Protein AF-A0A2T2TAB3-F1 (afdb_monomer)

pLDDT: mean 90.55, std 8.8, range [42.69, 97.69]

Structure (mmCIF, N/CA/C/O backbone):
data_AF-A0A2T2TAB3-F1
#
_entry.id   AF-A0A2T2TAB3-F1
#
loop_
_atom_site.group_PDB
_atom_site.id
_atom_site.type_symbol
_atom_site.label_atom_id
_atom_site.label_alt_id
_atom_site.label_comp_id
_atom_site.label_asym_id
_atom_site.label_entity_id
_atom_site.label_seq_id
_atom_site.pdbx_PDB_ins_code
_atom_site.Cartn_x
_atom_site.Cartn_y
_atom_site.Cartn_z
_atom_site.occupancy
_atom_site.B_iso_or_equiv
_atom_site.auth_seq_id
_atom_site.auth_comp_id
_atom_site.auth_asym_id
_atom_site.auth_atom_id
_atom_site.pdbx_PDB_model_num
ATOM 1 N N . MET A 1 1 ? 3.247 22.188 -17.440 1.00 42.69 1 MET A N 1
ATOM 2 C CA . MET A 1 1 ? 2.778 21.605 -18.716 1.00 42.69 1 MET A CA 1
ATOM 3 C C . MET A 1 1 ? 3.627 20.372 -18.949 1.00 42.69 1 MET A C 1
ATOM 5 O O . MET A 1 1 ? 4.820 20.479 -18.715 1.00 42.69 1 MET A O 1
ATOM 9 N N . ALA A 1 2 ? 3.037 19.221 -19.275 1.00 53.34 2 ALA A N 1
ATOM 10 C CA . ALA A 1 2 ? 3.813 18.019 -19.585 1.00 53.34 2 ALA A CA 1
ATOM 11 C C . ALA A 1 2 ? 4.458 18.166 -20.973 1.00 53.34 2 ALA A C 1
ATOM 13 O O . ALA A 1 2 ? 3.809 18.690 -21.883 1.00 53.34 2 ALA A O 1
ATOM 14 N N . ASP A 1 3 ? 5.709 17.732 -21.117 1.00 61.25 3 ASP A N 1
ATOM 15 C CA . ASP A 1 3 ? 6.429 17.779 -22.390 1.00 61.25 3 ASP A CA 1
ATOM 16 C C . ASP A 1 3 ? 5.758 16.859 -23.427 1.00 61.25 3 ASP A C 1
ATOM 18 O O . ASP A 1 3 ? 5.274 15.775 -23.082 1.00 61.25 3 ASP A O 1
ATOM 22 N N . PRO A 1 4 ? 5.714 17.249 -24.713 1.00 68.81 4 PRO A N 1
ATOM 23 C CA . PRO A 1 4 ? 5.125 16.412 -25.747 1.00 68.81 4 PRO A CA 1
ATOM 24 C C . PRO A 1 4 ? 5.958 15.129 -25.972 1.00 68.81 4 PRO A C 1
ATOM 26 O O . PRO A 1 4 ? 7.187 15.156 -25.880 1.00 68.81 4 PRO A O 1
ATOM 29 N N . PRO A 1 5 ? 5.334 13.998 -26.355 1.00 68.44 5 PRO A N 1
ATOM 30 C CA . PRO A 1 5 ? 5.995 12.684 -26.447 1.00 68.44 5 PRO A CA 1
ATOM 31 C C . PRO A 1 5 ? 7.182 12.630 -27.425 1.00 68.44 5 PRO A C 1
ATOM 33 O O . PRO A 1 5 ? 8.123 11.851 -27.239 1.00 68.44 5 PRO A O 1
ATOM 36 N N . THR A 1 6 ? 7.177 13.478 -28.456 1.00 74.31 6 THR A N 1
ATOM 37 C CA . THR A 1 6 ? 8.298 13.625 -29.396 1.00 74.31 6 THR A CA 1
ATOM 38 C C . THR A 1 6 ? 9.545 14.194 -28.717 1.00 74.31 6 THR A C 1
ATOM 40 O O . THR A 1 6 ? 10.660 13.854 -29.110 1.00 74.31 6 THR A O 1
ATOM 43 N N . ASP A 1 7 ? 9.371 15.038 -27.701 1.00 83.94 7 ASP A N 1
ATOM 44 C CA . ASP A 1 7 ? 10.469 15.667 -26.968 1.00 83.94 7 ASP A CA 1
ATOM 45 C C . ASP A 1 7 ? 11.059 14.709 -25.930 1.00 83.94 7 ASP A C 1
ATOM 47 O O . ASP A 1 7 ? 12.273 14.507 -25.892 1.00 83.94 7 ASP A O 1
ATOM 51 N N . LEU A 1 8 ? 10.201 13.975 -25.211 1.00 85.06 8 LEU A N 1
ATOM 52 C CA . LEU A 1 8 ? 10.628 12.891 -24.315 1.00 85.06 8 LEU A CA 1
ATOM 53 C C . LEU A 1 8 ? 11.426 11.810 -25.059 1.00 85.06 8 LEU A C 1
ATOM 55 O O . LEU A 1 8 ? 12.466 11.355 -24.588 1.00 85.06 8 LEU A O 1
ATOM 59 N N . SER A 1 9 ? 10.996 11.446 -26.271 1.00 87.81 9 SER A N 1
ATOM 60 C CA . SER A 1 9 ? 11.714 10.469 -27.101 1.00 87.81 9 SER A CA 1
ATOM 61 C C . SER A 1 9 ? 13.105 10.958 -27.524 1.00 87.81 9 SER A C 1
ATOM 63 O O . SER A 1 9 ? 14.032 10.155 -27.637 1.00 87.81 9 SER A O 1
ATOM 65 N N . LYS A 1 10 ? 13.274 12.265 -27.773 1.00 90.62 10 LYS A N 1
ATOM 66 C CA . LYS A 1 10 ? 14.585 12.863 -28.076 1.00 90.62 10 LYS A CA 1
ATOM 67 C C . LYS A 1 10 ? 15.473 12.900 -26.834 1.00 90.62 10 LYS A C 1
ATOM 69 O O . LYS A 1 10 ? 16.624 12.480 -26.925 1.00 90.62 10 LYS A O 1
ATOM 74 N N . ARG A 1 11 ? 14.926 13.326 -25.690 1.00 91.31 11 ARG A N 1
ATOM 75 C CA . ARG A 1 11 ? 15.621 13.347 -24.392 1.00 91.31 11 ARG A CA 1
ATOM 76 C C . ARG A 1 11 ? 16.127 11.958 -24.008 1.00 91.31 11 ARG A C 1
ATOM 78 O O . ARG A 1 11 ? 17.310 11.801 -23.737 1.00 91.31 11 ARG A O 1
ATOM 85 N N . ALA A 1 12 ? 15.283 10.930 -24.112 1.00 91.25 12 ALA A N 1
ATOM 86 C CA . ALA A 1 12 ? 15.685 9.550 -23.840 1.00 91.25 12 ALA A CA 1
ATOM 87 C C . ALA A 1 12 ? 16.860 9.104 -24.731 1.00 91.25 12 ALA A C 1
ATOM 89 O O . ALA A 1 12 ? 17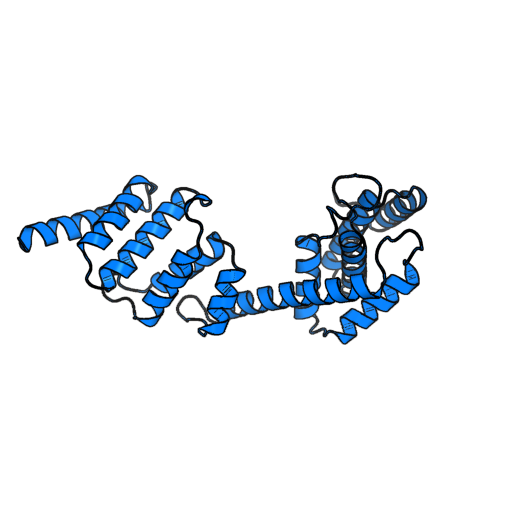.833 8.546 -24.236 1.00 91.25 12 ALA A O 1
ATOM 90 N N . LYS A 1 13 ? 16.829 9.401 -26.039 1.00 91.25 13 LYS A N 1
ATOM 91 C CA . LYS A 1 13 ? 17.957 9.088 -26.939 1.00 91.25 13 LYS A CA 1
ATOM 92 C C . LYS A 1 13 ? 19.242 9.815 -26.546 1.00 91.25 13 LYS A C 1
ATOM 94 O O . LYS A 1 13 ? 20.316 9.234 -26.654 1.00 91.25 13 LYS A O 1
ATOM 99 N N . GLN A 1 14 ? 19.136 11.066 -26.106 1.00 92.69 14 GLN A N 1
ATOM 100 C CA . GLN A 1 14 ? 20.283 11.850 -25.658 1.00 92.69 14 GLN A CA 1
ATOM 101 C C . GLN A 1 14 ? 20.883 11.285 -24.365 1.00 92.69 14 GLN A C 1
ATOM 103 O O . GLN A 1 14 ? 22.089 11.063 -24.316 1.00 92.69 14 GLN A O 1
ATOM 108 N N . HIS A 1 15 ? 20.057 10.999 -23.354 1.00 91.69 15 HIS A N 1
ATOM 109 C CA . HIS A 1 15 ? 20.518 10.392 -22.103 1.00 91.69 15 HIS A CA 1
ATOM 110 C C . HIS A 1 15 ? 21.161 9.026 -22.341 1.00 91.69 15 HIS A C 1
ATOM 112 O O . HIS A 1 15 ? 22.221 8.750 -21.792 1.00 91.69 15 HIS A O 1
ATOM 118 N N . TRP A 1 16 ? 20.578 8.215 -23.230 1.00 89.94 16 TRP A N 1
ATOM 119 C CA . TRP A 1 16 ? 21.165 6.946 -23.651 1.00 89.94 16 TRP A CA 1
ATOM 120 C C . TRP A 1 16 ? 22.551 7.125 -24.281 1.00 89.94 16 TRP A C 1
ATOM 122 O O . TRP A 1 16 ? 23.492 6.439 -23.899 1.00 89.94 16 TRP A O 1
ATOM 132 N N . ALA A 1 17 ? 22.695 8.050 -25.238 1.00 90.25 17 ALA A N 1
ATOM 133 C CA . ALA A 1 17 ? 23.969 8.262 -25.931 1.00 90.25 17 ALA A CA 1
ATOM 134 C C . ALA A 1 17 ? 25.079 8.768 -24.995 1.00 90.25 17 ALA A C 1
ATOM 136 O O . ALA A 1 17 ? 26.255 8.543 -25.264 1.00 90.25 17 ALA A O 1
ATOM 137 N N . ASN A 1 18 ? 24.688 9.442 -23.912 1.00 89.81 18 ASN A N 1
ATOM 138 C CA . ASN A 1 18 ? 25.581 9.972 -22.890 1.00 89.81 18 ASN A CA 1
ATOM 139 C C . ASN A 1 18 ? 25.760 9.023 -21.691 1.00 89.81 18 ASN A C 1
ATOM 141 O O . ASN A 1 18 ? 26.367 9.432 -20.708 1.00 89.81 18 ASN A O 1
ATOM 145 N N . GLU A 1 19 ? 25.197 7.808 -21.738 1.00 88.31 19 GLU A N 1
ATOM 146 C CA . GLU A 1 19 ? 25.231 6.819 -20.644 1.00 88.31 19 GLU A CA 1
ATOM 147 C C . GLU A 1 19 ? 24.658 7.337 -19.306 1.00 88.31 19 GLU A C 1
ATOM 149 O O . GLU A 1 19 ? 24.986 6.851 -18.225 1.00 88.31 19 GLU A O 1
ATOM 154 N N . GLN A 1 20 ? 23.742 8.307 -19.372 1.00 90.12 20 GLN A N 1
ATOM 155 C CA . GLN A 1 20 ? 23.056 8.890 -18.217 1.00 90.12 20 GLN A CA 1
ATOM 156 C C . GLN A 1 20 ? 21.872 8.005 -17.816 1.00 90.12 20 GLN A C 1
ATOM 158 O O . GLN A 1 20 ? 20.708 8.345 -18.047 1.00 90.12 20 GLN A O 1
ATOM 163 N N . TRP A 1 21 ? 22.163 6.825 -17.269 1.00 90.06 21 TRP A N 1
ATOM 164 C CA . TRP A 1 21 ? 21.158 5.777 -17.061 1.00 90.06 21 TRP A CA 1
ATOM 165 C C . TRP A 1 21 ? 20.016 6.192 -16.127 1.00 90.06 21 TRP A C 1
ATOM 167 O O . TRP A 1 21 ? 18.865 5.857 -16.408 1.00 90.06 21 TRP A O 1
ATOM 177 N N . GLY A 1 22 ? 20.299 6.959 -15.068 1.00 90.19 22 GLY A N 1
ATOM 178 C CA . GLY A 1 22 ? 19.271 7.474 -14.155 1.00 90.19 22 GLY A CA 1
ATOM 179 C C . GLY A 1 22 ? 18.287 8.419 -14.851 1.00 90.19 22 GLY A C 1
ATOM 180 O O . GLY A 1 22 ? 17.071 8.234 -14.774 1.00 90.19 22 GLY A O 1
ATOM 181 N N . GLU A 1 23 ? 18.806 9.380 -15.618 1.00 92.00 23 GLU A N 1
ATOM 182 C CA . GLU A 1 23 ? 17.992 10.332 -16.388 1.00 92.00 23 GLU A CA 1
ATOM 183 C C . GLU A 1 23 ? 17.224 9.655 -17.526 1.00 92.00 23 GLU A C 1
ATOM 185 O O . GLU A 1 23 ? 16.055 9.968 -17.784 1.00 92.00 23 GLU A O 1
ATOM 190 N N . TYR A 1 24 ? 17.854 8.676 -18.184 1.00 92.56 24 TYR A N 1
ATOM 191 C CA . TYR A 1 24 ? 17.191 7.823 -19.161 1.00 92.56 24 TYR A CA 1
ATOM 192 C C . TYR A 1 24 ? 15.985 7.138 -18.525 1.00 92.56 24 TYR A C 1
ATOM 194 O O . TYR A 1 24 ? 14.855 7.341 -18.968 1.00 92.56 24 TYR A O 1
ATOM 202 N N . ARG A 1 25 ? 16.212 6.395 -17.439 1.00 92.56 25 ARG A N 1
ATOM 203 C CA . ARG A 1 25 ? 15.187 5.666 -16.695 1.00 92.56 25 ARG A CA 1
ATOM 204 C C . ARG A 1 25 ? 14.040 6.583 -16.259 1.00 92.56 25 ARG A C 1
ATOM 206 O O . ARG A 1 25 ? 12.876 6.230 -16.450 1.00 92.56 25 ARG A O 1
ATOM 213 N N . ASN A 1 26 ? 14.339 7.773 -15.735 1.00 92.75 26 ASN A N 1
ATOM 214 C CA . ASN A 1 26 ? 13.321 8.748 -15.330 1.00 92.75 26 ASN A CA 1
ATOM 215 C C . ASN A 1 26 ? 12.491 9.240 -16.523 1.00 92.75 26 ASN A C 1
ATOM 217 O O . ASN A 1 26 ? 11.261 9.238 -16.466 1.00 92.75 26 ASN A O 1
ATOM 221 N N . THR A 1 27 ? 13.143 9.550 -17.646 1.00 94.56 27 THR A N 1
ATOM 222 C CA . THR A 1 27 ? 12.452 9.937 -18.885 1.00 94.56 27 THR A CA 1
ATOM 223 C C . THR A 1 27 ? 11.557 8.804 -19.403 1.00 94.56 27 THR A C 1
ATOM 225 O O . THR A 1 27 ? 10.435 9.051 -19.845 1.00 94.56 27 THR A O 1
ATOM 228 N N . ARG A 1 28 ? 11.999 7.540 -19.326 1.00 94.88 28 ARG A N 1
ATOM 229 C CA . ARG A 1 28 ? 11.179 6.378 -19.720 1.00 94.88 28 ARG A CA 1
ATOM 230 C C . ARG A 1 28 ? 9.962 6.196 -18.820 1.00 94.88 28 ARG A C 1
ATOM 232 O O . ARG A 1 28 ? 8.889 5.874 -19.328 1.00 94.88 28 ARG A O 1
ATOM 239 N N . TYR A 1 29 ? 10.091 6.473 -17.525 1.00 95.38 29 TYR A N 1
ATOM 240 C CA . TYR A 1 29 ? 8.955 6.485 -16.607 1.00 95.38 29 TYR A CA 1
ATOM 241 C C . TYR A 1 29 ? 7.941 7.586 -16.957 1.00 95.38 29 TYR A C 1
ATOM 243 O O . TYR A 1 29 ? 6.744 7.311 -17.032 1.00 95.38 29 TYR A O 1
ATOM 251 N N . GLU A 1 30 ? 8.393 8.804 -17.273 1.00 95.25 30 GLU A N 1
ATOM 252 C CA . GLU A 1 30 ? 7.508 9.883 -17.749 1.00 95.25 30 GLU A CA 1
ATOM 253 C C . GLU A 1 30 ? 6.776 9.501 -19.044 1.00 95.25 30 GLU A C 1
ATOM 255 O O . GLU A 1 30 ? 5.570 9.725 -19.184 1.00 95.25 30 GLU A O 1
ATOM 260 N N . MET A 1 31 ? 7.481 8.860 -19.981 1.00 96.19 31 MET A N 1
ATOM 261 C CA . MET A 1 31 ? 6.868 8.322 -21.196 1.00 96.19 31 MET A CA 1
ATOM 262 C C . MET A 1 31 ? 5.818 7.249 -20.876 1.00 96.19 31 MET A C 1
ATOM 264 O O . MET A 1 31 ? 4.777 7.214 -21.537 1.00 96.19 31 MET A O 1
ATOM 268 N N . ALA A 1 32 ? 6.068 6.387 -19.881 1.00 96.50 32 ALA A N 1
ATOM 269 C CA . ALA A 1 32 ? 5.130 5.347 -19.456 1.00 96.50 32 ALA A CA 1
ATOM 270 C C . ALA A 1 32 ? 3.831 5.969 -18.929 1.00 96.50 32 ALA A C 1
ATOM 272 O O . ALA A 1 32 ? 2.742 5.586 -19.359 1.00 96.50 32 ALA A O 1
ATOM 273 N N . GLU A 1 33 ? 3.947 6.988 -18.072 1.00 95.81 33 GLU A N 1
ATOM 274 C CA . GLU A 1 33 ? 2.804 7.741 -17.555 1.00 95.81 33 GLU A CA 1
ATOM 275 C C . GLU A 1 33 ? 2.022 8.435 -18.673 1.00 95.81 33 GLU A C 1
ATOM 277 O O . GLU A 1 33 ? 0.792 8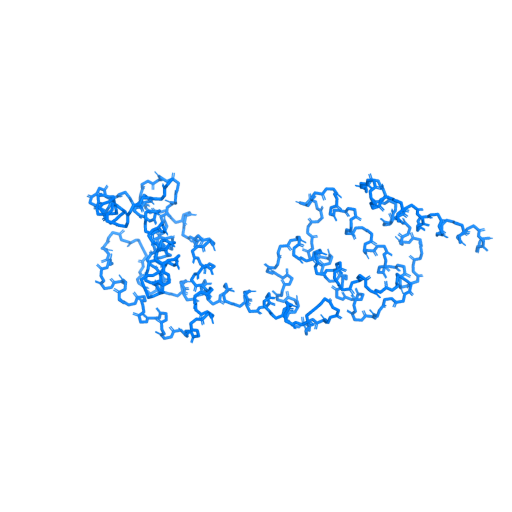.363 -18.698 1.00 95.81 33 GLU A O 1
ATOM 282 N N . HIS A 1 34 ? 2.708 9.057 -19.635 1.00 94.75 34 HIS A N 1
ATOM 283 C CA . HIS A 1 34 ? 2.053 9.691 -20.778 1.00 94.75 34 HIS A CA 1
ATOM 284 C C . HIS A 1 34 ? 1.300 8.667 -21.649 1.00 94.75 34 HIS A C 1
ATOM 286 O O . HIS A 1 34 ? 0.152 8.903 -22.035 1.00 94.75 34 HIS A O 1
ATOM 292 N N . ALA A 1 35 ? 1.900 7.509 -21.943 1.00 94.88 35 ALA A N 1
ATOM 293 C CA . ALA A 1 35 ? 1.233 6.430 -22.676 1.00 94.88 35 ALA A CA 1
ATOM 294 C C . ALA A 1 35 ? 0.000 5.909 -21.915 1.00 94.88 35 ALA A C 1
ATOM 296 O O . ALA A 1 35 ? -1.087 5.796 -22.486 1.00 94.88 35 ALA A O 1
ATOM 297 N N . ARG A 1 36 ? 0.136 5.694 -20.599 1.00 94.50 36 ARG A N 1
ATOM 298 C CA . ARG A 1 36 ? -0.950 5.256 -19.711 1.00 94.50 36 ARG A CA 1
ATOM 299 C C . ARG A 1 36 ? -2.115 6.249 -19.704 1.00 94.50 36 ARG A C 1
ATOM 301 O O . ARG A 1 36 ? -3.268 5.842 -19.840 1.00 94.50 36 ARG A O 1
ATOM 308 N N . GLN A 1 37 ? -1.834 7.547 -19.586 1.00 93.81 37 GLN A N 1
ATOM 309 C CA . GLN A 1 37 ? -2.849 8.610 -19.608 1.00 93.81 37 GLN A CA 1
ATOM 310 C C . GLN A 1 37 ? -3.607 8.666 -20.941 1.00 93.81 37 GLN A C 1
ATOM 312 O O . GLN A 1 37 ? -4.819 8.885 -20.951 1.00 93.81 37 GLN A O 1
ATOM 317 N N . ASN A 1 38 ? -2.923 8.382 -22.050 1.00 94.25 38 ASN A N 1
ATOM 318 C CA . ASN A 1 38 ? -3.525 8.295 -23.382 1.00 94.25 38 ASN A CA 1
ATOM 319 C C . ASN A 1 38 ? -4.169 6.933 -23.689 1.00 94.25 38 ASN A C 1
ATOM 321 O O . ASN A 1 38 ? -4.653 6.727 -24.800 1.00 94.25 38 ASN A O 1
ATOM 325 N N . ARG A 1 39 ? -4.224 6.020 -22.707 1.00 94.00 39 ARG A N 1
ATOM 326 C CA . ARG A 1 39 ? -4.764 4.654 -22.834 1.00 94.00 39 ARG A CA 1
ATOM 327 C C . ARG A 1 39 ? -4.030 3.783 -23.858 1.00 94.00 39 ARG A C 1
ATOM 329 O O . ARG A 1 39 ? -4.582 2.786 -24.320 1.00 94.00 39 ARG A O 1
ATOM 336 N N . ASP A 1 40 ? -2.787 4.125 -24.181 1.00 95.00 40 ASP A N 1
ATOM 337 C CA . ASP A 1 40 ? -1.894 3.257 -24.942 1.00 95.00 40 ASP A CA 1
ATOM 338 C C . ASP A 1 40 ? -1.256 2.240 -23.987 1.00 95.00 40 ASP A C 1
ATOM 340 O O . ASP A 1 40 ? -0.135 2.393 -23.493 1.00 95.00 40 ASP A O 1
ATOM 344 N N . TRP A 1 41 ? -2.047 1.223 -23.643 1.00 93.50 41 TRP A N 1
ATOM 345 C CA . TRP A 1 41 ? -1.689 0.245 -22.620 1.00 93.50 41 TRP A CA 1
ATOM 346 C C . TRP A 1 41 ? -0.516 -0.640 -23.028 1.00 93.50 41 TRP A C 1
ATOM 348 O O . TRP A 1 41 ? 0.259 -1.034 -22.161 1.00 93.50 41 TRP A O 1
ATOM 358 N N . GLU A 1 42 ? -0.373 -0.949 -24.321 1.00 93.12 42 GLU A N 1
ATOM 359 C CA . GLU A 1 42 ? 0.749 -1.755 -24.805 1.00 93.12 42 GLU A CA 1
ATOM 360 C C . GLU A 1 42 ? 2.060 -0.985 -24.648 1.00 93.12 42 GLU A C 1
ATOM 362 O O . GLU A 1 42 ? 3.026 -1.518 -24.092 1.00 93.12 42 GLU A O 1
ATOM 367 N N . GLN A 1 43 ? 2.087 0.279 -25.078 1.00 94.56 43 GLN A N 1
ATOM 368 C CA . GLN A 1 43 ? 3.277 1.110 -24.956 1.00 94.56 43 GLN A CA 1
ATOM 369 C C . GLN A 1 43 ? 3.619 1.391 -23.490 1.00 94.56 43 GLN A C 1
ATOM 371 O O . GLN A 1 43 ? 4.784 1.280 -23.108 1.00 94.56 43 GLN A O 1
ATOM 376 N N . ALA A 1 44 ? 2.620 1.702 -22.658 1.00 95.88 44 ALA A N 1
ATOM 377 C CA . ALA A 1 44 ? 2.821 1.905 -21.225 1.00 95.88 44 ALA A CA 1
ATOM 378 C C . ALA A 1 44 ? 3.430 0.661 -20.565 1.00 95.88 44 ALA A C 1
ATOM 380 O O . ALA A 1 44 ? 4.409 0.760 -19.830 1.00 95.88 44 ALA A O 1
ATOM 381 N N . LEU A 1 45 ? 2.895 -0.522 -20.874 1.00 95.56 45 LEU A N 1
ATOM 382 C CA . LEU A 1 45 ? 3.361 -1.781 -20.310 1.00 95.56 45 LEU A CA 1
ATOM 383 C C . LEU A 1 45 ? 4.814 -2.089 -20.701 1.00 95.56 45 LEU A C 1
ATOM 385 O O . LEU A 1 45 ? 5.604 -2.463 -19.836 1.00 95.56 45 LEU A O 1
ATOM 389 N N . ARG A 1 46 ? 5.191 -1.875 -21.969 1.00 95.81 46 ARG A N 1
ATOM 390 C CA . ARG A 1 46 ? 6.592 -2.008 -22.410 1.00 95.81 46 ARG A CA 1
ATOM 391 C C . ARG A 1 46 ? 7.513 -1.048 -21.654 1.00 95.81 46 ARG A C 1
ATOM 393 O O . ARG A 1 46 ? 8.561 -1.469 -21.178 1.00 95.81 46 ARG A O 1
ATOM 400 N N . LEU A 1 47 ? 7.100 0.212 -21.504 1.00 96.75 47 LEU A N 1
ATOM 401 C CA . LEU A 1 47 ? 7.892 1.242 -20.827 1.00 96.75 47 LEU A CA 1
ATOM 402 C C . LEU A 1 47 ? 8.069 0.961 -19.332 1.00 96.75 47 LEU A C 1
ATOM 404 O O . LEU A 1 47 ? 9.170 1.126 -18.822 1.00 96.75 47 LEU A O 1
ATOM 408 N N . TYR A 1 48 ? 7.035 0.494 -18.627 1.00 97.69 48 TYR A N 1
ATOM 409 C CA . TYR A 1 48 ? 7.183 0.117 -17.218 1.00 97.69 48 TYR A CA 1
ATOM 410 C C . TYR A 1 48 ? 8.107 -1.088 -17.029 1.00 97.69 48 TYR A C 1
ATOM 412 O O . TYR A 1 48 ? 8.901 -1.087 -16.093 1.00 97.69 48 TYR A O 1
ATOM 420 N N . VAL A 1 49 ? 8.039 -2.098 -17.908 1.00 96.88 49 VAL A N 1
ATOM 421 C CA . VAL A 1 49 ? 8.981 -3.233 -17.867 1.00 96.88 49 VAL A CA 1
ATOM 422 C C . VAL A 1 49 ? 10.413 -2.755 -18.092 1.00 96.88 49 VAL A C 1
ATOM 424 O O . VAL A 1 49 ? 11.317 -3.194 -17.391 1.00 96.88 49 VAL A O 1
ATOM 427 N N . GLU A 1 50 ? 10.619 -1.830 -19.025 1.00 95.81 50 GLU A N 1
ATOM 428 C CA . GLU A 1 50 ? 11.931 -1.238 -19.276 1.00 95.81 50 GLU A CA 1
ATOM 429 C C . GLU A 1 50 ? 12.448 -0.441 -18.071 1.00 95.81 50 GLU A C 1
ATOM 431 O O . GLU A 1 50 ? 13.580 -0.645 -17.649 1.00 95.81 50 GLU A O 1
ATOM 436 N N . VAL A 1 51 ? 11.613 0.398 -17.451 1.00 95.62 51 VAL A N 1
ATOM 437 C CA . VAL A 1 51 ? 11.973 1.124 -16.220 1.00 95.62 51 VAL A CA 1
ATOM 438 C C . VAL A 1 51 ? 12.386 0.157 -15.111 1.00 95.62 51 VAL A C 1
ATOM 440 O O . VAL A 1 51 ? 13.439 0.339 -14.505 1.00 95.62 51 VAL A O 1
ATOM 443 N N . LEU A 1 52 ? 11.597 -0.895 -14.877 1.00 95.75 52 LEU A N 1
ATOM 444 C CA . LEU A 1 52 ? 11.905 -1.891 -13.852 1.00 95.75 52 LEU A CA 1
ATOM 445 C C . LEU A 1 52 ? 13.167 -2.691 -14.166 1.00 95.75 52 LEU A C 1
ATOM 447 O O . LEU A 1 52 ? 13.880 -3.077 -13.249 1.00 95.75 52 LEU A O 1
ATOM 451 N N . LEU A 1 53 ? 13.475 -2.924 -15.442 1.00 95.12 53 LEU A N 1
ATOM 452 C CA . LEU A 1 53 ? 14.737 -3.541 -15.833 1.00 95.12 53 LEU A CA 1
ATOM 453 C C . LEU A 1 53 ? 15.914 -2.684 -15.356 1.00 95.12 53 LEU A C 1
ATOM 455 O O . LEU A 1 53 ? 16.830 -3.215 -14.735 1.00 95.12 53 LEU A O 1
ATOM 459 N N . PHE A 1 54 ? 15.878 -1.371 -15.594 1.00 93.56 54 PHE A N 1
ATOM 460 C CA . PHE A 1 54 ? 16.920 -0.452 -15.128 1.00 93.56 54 PHE A CA 1
ATOM 461 C C . PHE A 1 54 ? 17.013 -0.399 -13.596 1.00 93.56 54 PHE A C 1
ATOM 463 O O . PHE A 1 54 ? 18.117 -0.478 -13.052 1.00 93.56 54 PHE A O 1
ATOM 470 N N . ASP A 1 55 ? 15.872 -0.347 -12.909 1.00 93.81 55 ASP A N 1
ATOM 471 C CA . ASP A 1 55 ? 15.802 -0.391 -11.443 1.00 93.81 55 ASP A CA 1
ATOM 472 C C . ASP A 1 55 ? 16.480 -1.663 -10.895 1.00 93.81 55 ASP A C 1
ATOM 474 O O . ASP A 1 55 ? 17.386 -1.608 -10.066 1.00 93.81 55 ASP A O 1
ATOM 478 N N . LEU A 1 56 ? 16.123 -2.829 -11.439 1.00 94.62 56 LEU A N 1
ATOM 479 C CA . LEU A 1 56 ? 16.662 -4.123 -11.011 1.00 94.62 56 LEU A CA 1
ATOM 480 C C . LEU A 1 56 ? 18.135 -4.326 -11.383 1.00 94.62 56 LEU A C 1
ATOM 482 O O . LEU A 1 56 ? 18.823 -5.107 -10.723 1.00 94.62 56 LEU A O 1
ATOM 486 N N . GLN A 1 57 ? 18.638 -3.623 -12.399 1.00 93.44 57 GLN A N 1
ATOM 487 C CA . GLN A 1 57 ? 20.069 -3.571 -12.714 1.00 93.44 57 GLN A CA 1
ATOM 488 C C . GLN A 1 57 ? 20.859 -2.687 -11.734 1.00 93.44 57 GLN A C 1
ATOM 490 O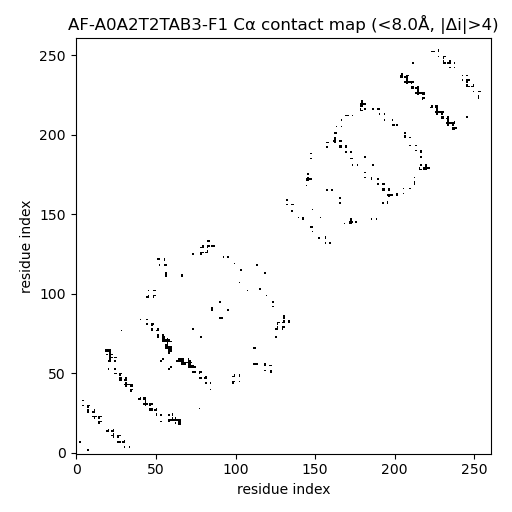 O . GLN A 1 57 ? 22.083 -2.801 -11.664 1.00 93.44 57 GLN A O 1
ATOM 495 N N . GLY A 1 58 ? 20.182 -1.857 -10.937 1.00 90.75 58 GLY A N 1
ATOM 496 C CA . GLY A 1 58 ? 20.801 -1.013 -9.919 1.00 90.75 58 GLY A CA 1
ATOM 497 C C . GLY A 1 58 ? 20.986 0.440 -10.336 1.00 90.75 58 GLY A C 1
ATOM 498 O O . GLY A 1 58 ? 21.920 1.089 -9.866 1.00 90.75 58 GLY A O 1
ATOM 499 N N . VAL A 1 59 ? 20.151 0.948 -11.240 1.00 88.81 59 VAL A N 1
ATOM 500 C CA . VAL A 1 59 ? 20.172 2.365 -11.616 1.00 88.81 59 VAL A CA 1
ATOM 501 C C . VAL A 1 59 ? 19.382 3.192 -10.612 1.00 88.81 59 VAL A C 1
ATOM 503 O O . VAL A 1 59 ? 18.229 2.898 -10.312 1.00 88.81 59 VAL A O 1
ATOM 506 N N . SER A 1 60 ? 20.001 4.260 -10.112 1.00 76.94 60 SER A N 1
ATOM 507 C CA . SER A 1 60 ? 19.347 5.201 -9.205 1.00 76.94 60 SER A CA 1
ATOM 508 C C . SER A 1 60 ? 18.530 6.238 -9.972 1.00 76.94 60 SER A C 1
ATOM 510 O O . SER A 1 60 ? 18.995 6.826 -10.948 1.00 76.94 60 SER A O 1
ATOM 512 N N . GLY A 1 61 ? 17.327 6.537 -9.479 1.00 63.78 61 GLY A N 1
ATOM 513 C CA . GLY A 1 61 ? 16.520 7.658 -9.969 1.00 63.78 61 GLY A CA 1
ATOM 514 C C . GLY A 1 61 ? 17.029 9.038 -9.530 1.00 63.78 61 GLY A C 1
ATOM 515 O O . GLY A 1 61 ? 16.479 10.041 -9.977 1.00 63.78 61 GLY A O 1
ATOM 516 N N . CYS A 1 62 ? 18.051 9.108 -8.669 1.00 65.88 62 CYS A N 1
ATOM 517 C CA . CYS A 1 62 ? 18.538 10.346 -8.046 1.00 65.88 62 CYS A CA 1
ATOM 518 C C . CYS A 1 62 ? 19.717 11.012 -8.784 1.00 65.88 62 CYS A C 1
ATOM 520 O O . CYS A 1 62 ? 20.414 11.832 -8.190 1.00 65.88 62 CYS A O 1
ATOM 522 N N . GLY A 1 63 ? 19.954 10.666 -10.053 1.00 59.81 63 GLY A N 1
ATOM 523 C CA . GLY A 1 63 ? 21.004 11.289 -10.872 1.00 59.81 63 GLY A CA 1
ATOM 524 C C . GLY A 1 63 ? 22.424 10.788 -10.588 1.00 59.81 63 GLY A C 1
ATOM 525 O O . GLY A 1 63 ? 23.387 11.441 -10.976 1.00 59.81 63 GLY A O 1
ATOM 526 N N . GLU A 1 64 ? 22.574 9.646 -9.909 1.00 65.31 64 GLU A N 1
ATOM 527 C CA . GLU A 1 64 ? 23.862 8.948 -9.864 1.00 65.31 64 GLU A CA 1
ATOM 528 C C . GLU A 1 64 ? 24.100 8.241 -11.203 1.00 65.31 64 GLU A C 1
ATOM 530 O O . GLU A 1 64 ? 23.242 7.498 -11.689 1.00 65.31 64 GLU A O 1
ATOM 535 N N . ASP A 1 65 ? 25.271 8.472 -11.795 1.00 69.56 65 ASP A N 1
ATOM 536 C CA . ASP A 1 65 ? 25.670 7.810 -13.031 1.00 69.56 65 ASP A CA 1
ATOM 537 C C . ASP A 1 65 ? 26.088 6.357 -12.746 1.00 69.56 65 ASP A C 1
ATOM 539 O O . ASP A 1 65 ? 26.911 6.085 -11.868 1.00 69.56 65 ASP A O 1
ATOM 543 N N . GLY A 1 66 ? 25.550 5.411 -13.522 1.00 80.56 66 GLY A N 1
ATOM 544 C CA . GLY A 1 66 ? 25.959 4.003 -13.488 1.00 80.56 66 GLY A CA 1
ATOM 545 C C . GLY A 1 66 ? 25.028 3.057 -12.724 1.00 80.56 66 GLY A C 1
ATOM 546 O O . GLY 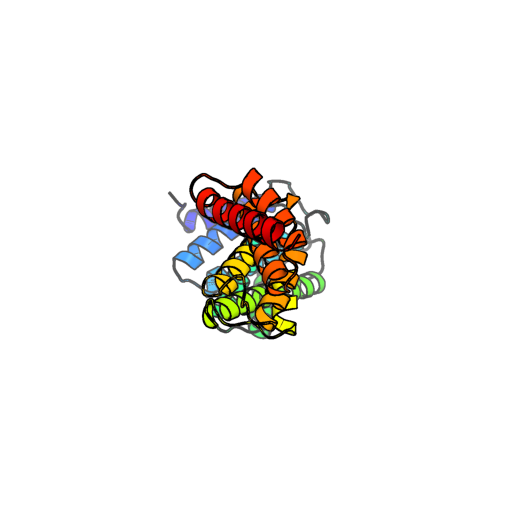A 1 66 ? 23.875 3.368 -12.427 1.00 80.56 66 GLY A O 1
ATOM 547 N N . PHE A 1 67 ? 25.546 1.856 -12.458 1.00 86.94 67 PHE A N 1
ATOM 548 C CA . PHE A 1 67 ? 24.836 0.775 -11.775 1.00 86.94 67 PHE A CA 1
ATOM 549 C C . PHE A 1 67 ? 25.453 0.511 -10.403 1.00 86.94 67 PHE A C 1
ATOM 551 O O . PHE A 1 67 ? 26.673 0.411 -10.270 1.00 86.94 67 PHE A O 1
ATOM 558 N N . SER A 1 68 ? 24.611 0.325 -9.392 1.00 85.88 68 SER A N 1
ATOM 559 C CA . SER A 1 68 ? 25.023 0.015 -8.027 1.00 85.88 68 SER A CA 1
ATOM 560 C C . SER A 1 68 ? 24.165 -1.095 -7.445 1.00 85.88 68 SER A C 1
ATOM 562 O O . SER A 1 68 ? 22.936 -1.042 -7.490 1.00 85.88 68 SER A O 1
ATOM 564 N N . SER A 1 69 ? 24.804 -2.076 -6.806 1.00 84.88 69 SER A N 1
ATOM 565 C CA . SER A 1 69 ? 24.092 -3.127 -6.073 1.00 84.88 69 SER A CA 1
ATOM 566 C C . SER A 1 69 ? 23.239 -2.578 -4.927 1.00 84.88 69 SER A C 1
ATOM 568 O O . SER A 1 69 ? 22.256 -3.205 -4.547 1.00 84.88 69 SER A O 1
ATOM 570 N N . ALA A 1 70 ? 23.578 -1.398 -4.392 1.00 83.56 70 ALA A N 1
ATOM 571 C CA . ALA A 1 70 ? 22.788 -0.738 -3.352 1.00 83.56 70 ALA A CA 1
ATOM 572 C C . ALA A 1 70 ? 21.398 -0.299 -3.846 1.00 83.56 70 ALA A C 1
ATOM 574 O O . ALA A 1 70 ? 20.474 -0.186 -3.041 1.00 83.56 70 ALA A O 1
ATOM 575 N N . HIS A 1 71 ? 21.247 -0.104 -5.159 1.00 84.44 71 HIS A N 1
ATOM 576 C CA . HIS A 1 71 ? 20.027 0.392 -5.797 1.00 84.44 71 HIS A CA 1
ATOM 577 C C . HIS A 1 71 ? 19.277 -0.691 -6.580 1.00 84.44 71 HIS A C 1
ATOM 579 O O . HIS A 1 71 ? 18.347 -0.364 -7.304 1.00 84.44 71 HIS A O 1
ATOM 585 N N . GLN A 1 72 ? 19.660 -1.970 -6.459 1.00 87.94 72 GLN A N 1
ATOM 586 C CA . GLN A 1 72 ? 18.993 -3.104 -7.123 1.00 87.94 72 GLN A CA 1
ATOM 587 C C . GLN A 1 72 ? 17.653 -3.429 -6.453 1.00 87.94 72 GLN A C 1
ATOM 589 O O . GLN A 1 72 ? 17.484 -4.466 -5.812 1.00 87.94 72 GLN A O 1
ATOM 594 N N . ARG A 1 73 ? 16.708 -2.499 -6.550 1.00 89.69 73 ARG A N 1
ATOM 595 C CA . ARG A 1 73 ? 15.350 -2.602 -6.017 1.00 89.69 73 ARG A CA 1
ATOM 596 C C . ARG A 1 73 ? 14.404 -1.932 -6.987 1.00 89.69 73 ARG A C 1
ATOM 598 O O . ARG A 1 73 ? 14.769 -0.949 -7.622 1.00 89.69 73 ARG A O 1
ATOM 605 N N . GLU A 1 74 ? 13.189 -2.445 -7.089 1.00 91.31 74 GLU A N 1
ATOM 606 C CA . GLU A 1 74 ? 12.173 -1.825 -7.920 1.00 91.31 74 GLU A CA 1
ATOM 607 C C . GLU A 1 74 ? 11.810 -0.434 -7.399 1.00 91.31 74 GLU A C 1
ATOM 609 O O . GLU A 1 74 ? 11.720 -0.214 -6.189 1.00 91.31 74 GLU A O 1
ATOM 614 N N . ALA A 1 75 ? 11.495 0.504 -8.294 1.00 91.19 75 ALA A N 1
ATOM 615 C CA . ALA A 1 75 ? 10.730 1.661 -7.865 1.00 91.19 75 ALA A CA 1
ATOM 616 C C . ALA A 1 75 ? 9.279 1.242 -7.581 1.00 91.19 75 ALA A C 1
ATOM 618 O O . ALA A 1 75 ? 8.575 0.801 -8.505 1.00 91.19 75 ALA A O 1
ATOM 619 N N . PRO A 1 76 ? 8.766 1.463 -6.354 1.00 91.69 76 PRO A N 1
ATOM 620 C CA . PRO A 1 76 ? 7.433 0.998 -5.980 1.00 91.69 76 PRO A CA 1
ATOM 621 C C . PRO A 1 76 ? 6.305 1.546 -6.857 1.00 91.69 76 PRO A C 1
ATOM 623 O O . PRO A 1 76 ? 5.272 0.899 -7.024 1.00 91.69 76 PRO A O 1
ATOM 626 N N . SER A 1 77 ? 6.478 2.741 -7.431 1.00 91.06 77 SER A N 1
ATOM 627 C CA . SER A 1 77 ? 5.496 3.341 -8.334 1.00 91.06 77 SER A CA 1
ATOM 628 C C . SER A 1 77 ? 5.393 2.588 -9.663 1.00 91.06 77 SER A C 1
ATOM 630 O O . SER A 1 77 ? 4.287 2.242 -10.074 1.00 91.06 77 SER A O 1
ATOM 632 N N . ALA A 1 78 ? 6.524 2.259 -10.295 1.00 94.31 78 ALA A N 1
ATOM 633 C CA . ALA A 1 78 ? 6.558 1.519 -11.555 1.00 94.31 78 ALA A CA 1
ATOM 634 C C . ALA A 1 78 ? 6.036 0.086 -11.380 1.00 94.31 78 ALA A C 1
ATOM 636 O O . ALA A 1 78 ? 5.190 -0.360 -12.156 1.00 94.31 78 ALA A O 1
ATOM 637 N N . ALA A 1 79 ? 6.461 -0.605 -10.316 1.00 95.88 79 ALA A N 1
ATOM 638 C CA . ALA A 1 79 ? 5.988 -1.952 -9.995 1.00 95.88 79 ALA A CA 1
ATOM 639 C C . ALA A 1 79 ? 4.472 -1.988 -9.754 1.00 95.88 79 ALA A C 1
ATOM 641 O O . ALA A 1 79 ? 3.763 -2.847 -10.287 1.00 95.88 79 ALA A O 1
ATOM 642 N N . ARG A 1 80 ? 3.949 -1.008 -9.006 1.00 94.44 80 ARG A N 1
ATOM 643 C CA . ARG A 1 80 ? 2.514 -0.880 -8.737 1.00 94.44 80 ARG A CA 1
ATOM 644 C C . ARG A 1 80 ? 1.705 -0.610 -10.001 1.00 94.44 80 ARG A C 1
ATOM 646 O O . ARG A 1 80 ? 0.666 -1.245 -10.175 1.00 94.44 80 ARG A O 1
ATOM 653 N N . GLU A 1 81 ? 2.142 0.304 -10.865 1.00 95.81 81 GLU A N 1
ATOM 654 C CA . GLU A 1 81 ? 1.425 0.596 -12.113 1.00 95.81 81 GLU A CA 1
ATOM 655 C C . GLU A 1 81 ? 1.471 -0.585 -13.086 1.00 95.81 81 GLU A C 1
ATOM 657 O O . GLU A 1 81 ? 0.439 -0.942 -13.659 1.00 95.81 81 GLU A O 1
ATOM 662 N N . LEU A 1 82 ? 2.609 -1.277 -13.195 1.00 96.25 82 LEU A N 1
ATOM 663 C CA . LEU A 1 82 ? 2.697 -2.502 -13.985 1.00 96.25 82 LEU A CA 1
ATOM 664 C C . LEU A 1 82 ? 1.725 -3.569 -13.461 1.00 96.25 82 LEU A C 1
ATOM 666 O O . LEU A 1 82 ? 0.918 -4.099 -14.223 1.00 96.25 82 LEU A O 1
ATOM 670 N N . ALA A 1 83 ? 1.716 -3.828 -12.151 1.00 95.75 83 ALA A N 1
ATOM 671 C CA . ALA A 1 83 ? 0.784 -4.774 -11.539 1.00 95.75 83 ALA A CA 1
ATOM 672 C C . ALA A 1 83 ? -0.692 -4.381 -11.757 1.00 95.75 83 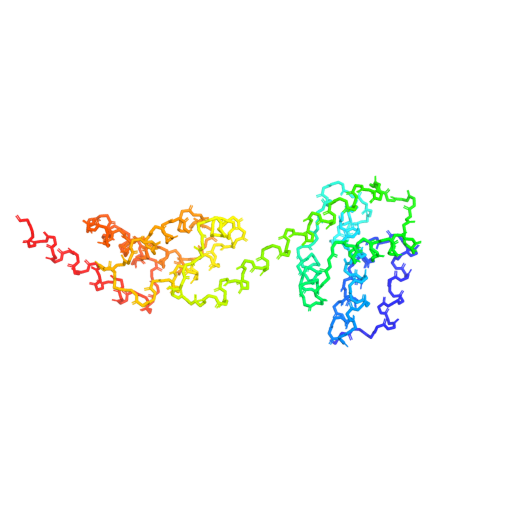ALA A C 1
ATOM 674 O O . ALA A 1 83 ? -1.532 -5.245 -12.030 1.00 95.75 83 ALA A O 1
ATOM 675 N N . ARG A 1 84 ? -1.025 -3.082 -11.694 1.00 93.94 84 ARG A N 1
ATOM 676 C CA . ARG A 1 84 ? -2.370 -2.567 -12.011 1.00 93.94 84 ARG A CA 1
ATOM 677 C C . ARG A 1 84 ? -2.760 -2.854 -13.455 1.00 93.94 84 ARG A C 1
ATOM 679 O O . ARG A 1 84 ? -3.869 -3.335 -13.686 1.00 93.94 84 ARG A O 1
ATOM 686 N N . LEU A 1 85 ? -1.866 -2.601 -14.411 1.00 93.69 85 LEU A N 1
ATOM 687 C CA . LEU A 1 85 ? -2.111 -2.896 -15.824 1.00 93.69 85 LEU A CA 1
ATOM 688 C C . LEU A 1 85 ? -2.350 -4.388 -16.048 1.00 93.69 85 LEU A C 1
ATOM 690 O O . LEU A 1 85 ? -3.298 -4.745 -16.743 1.00 93.69 85 LEU A O 1
ATOM 694 N N . PHE A 1 86 ? -1.564 -5.253 -15.407 1.00 94.06 86 PHE A N 1
ATOM 695 C CA . PHE A 1 86 ? -1.744 -6.703 -15.490 1.00 94.06 86 PHE A CA 1
ATOM 696 C C . PHE A 1 86 ? -3.113 -7.153 -14.984 1.00 94.06 86 PHE A C 1
ATOM 698 O O . PHE A 1 86 ? -3.788 -7.948 -15.640 1.00 94.06 86 PHE A O 1
ATOM 705 N N . LEU A 1 87 ? -3.564 -6.615 -13.850 1.00 92.00 87 LEU A N 1
ATOM 706 C CA . LEU A 1 87 ? -4.897 -6.913 -13.327 1.00 92.00 87 LEU A CA 1
ATOM 707 C C . LEU A 1 87 ? -6.008 -6.366 -14.229 1.00 92.00 87 LEU A C 1
ATOM 709 O O . LEU A 1 87 ? -6.996 -7.062 -14.463 1.00 92.00 87 LEU A O 1
ATOM 713 N N . HIS A 1 88 ? -5.849 -5.149 -14.749 1.00 89.75 88 HIS A N 1
ATOM 714 C CA . HIS A 1 88 ? -6.847 -4.500 -15.597 1.00 89.75 88 HIS A CA 1
ATOM 715 C C . HIS A 1 88 ? -7.014 -5.208 -16.947 1.00 89.75 88 HIS A C 1
ATOM 717 O O . HIS A 1 88 ? -8.134 -5.492 -17.366 1.00 89.75 88 HIS A O 1
ATOM 723 N N . GLN A 1 89 ? -5.896 -5.541 -17.592 1.00 90.38 89 GLN A N 1
ATOM 724 C CA . GLN A 1 89 ? -5.847 -6.199 -18.898 1.00 90.38 89 GLN A CA 1
ATOM 725 C C . GLN A 1 89 ? -5.955 -7.730 -18.805 1.00 90.38 89 GLN A C 1
ATOM 727 O O . GLN A 1 89 ? -5.952 -8.407 -19.829 1.00 90.38 89 GLN A O 1
ATOM 732 N N . ARG A 1 90 ? -6.073 -8.284 -17.587 1.00 90.56 90 ARG A N 1
ATOM 733 C CA . ARG A 1 90 ? -6.130 -9.732 -17.308 1.00 90.56 90 ARG A CA 1
ATOM 734 C C . ARG A 1 90 ? -4.947 -10.502 -17.905 1.00 90.56 90 ARG A C 1
ATOM 736 O O . ARG A 1 90 ? -5.116 -11.593 -18.442 1.00 90.56 90 ARG A O 1
ATOM 743 N N . LEU A 1 91 ? -3.759 -9.918 -17.804 1.00 91.69 91 LEU A N 1
ATOM 744 C CA . LEU A 1 91 ? -2.519 -10.507 -18.297 1.00 91.69 91 LEU A CA 1
ATOM 745 C C . LEU A 1 91 ? -1.951 -11.505 -17.282 1.00 91.69 91 LEU A C 1
ATOM 747 O O . LEU A 1 91 ? -2.155 -11.370 -16.071 1.00 91.69 91 LEU A O 1
ATOM 751 N N . ASP A 1 92 ? -1.225 -12.499 -17.784 1.00 91.19 92 ASP A N 1
ATOM 752 C CA . ASP A 1 92 ? -0.602 -13.566 -17.005 1.00 91.19 92 ASP A CA 1
ATOM 753 C C . ASP A 1 92 ? 0.935 -13.550 -17.114 1.00 91.19 92 ASP A C 1
ATOM 755 O O . ASP A 1 92 ? 1.537 -12.666 -17.724 1.00 91.19 92 ASP A O 1
ATOM 759 N N . GLY A 1 93 ? 1.596 -14.529 -16.491 1.00 89.94 93 GLY A N 1
ATOM 760 C CA . GLY A 1 93 ? 3.058 -14.616 -16.492 1.00 89.94 93 GLY A CA 1
ATOM 761 C C . GLY A 1 93 ? 3.676 -14.783 -17.886 1.00 89.94 93 GLY A C 1
ATOM 762 O O . GLY A 1 93 ? 4.777 -14.286 -18.113 1.00 89.94 93 GLY A O 1
ATOM 763 N N . GLU A 1 94 ? 2.972 -15.413 -18.829 1.00 94.00 94 GLU A N 1
ATOM 764 C CA . GLU A 1 94 ? 3.455 -15.583 -20.204 1.00 94.00 94 GLU A CA 1
ATOM 765 C C . GLU A 1 94 ? 3.406 -14.260 -20.970 1.00 94.00 94 GLU A C 1
ATOM 767 O O . GLU A 1 94 ? 4.353 -13.917 -21.682 1.00 94.00 94 GLU A O 1
ATOM 772 N N . ALA A 1 95 ? 2.360 -13.455 -20.757 1.00 94.00 95 ALA A N 1
ATOM 773 C CA . ALA A 1 95 ? 2.305 -12.097 -21.288 1.00 94.00 95 ALA A CA 1
ATOM 774 C C . ALA A 1 95 ? 3.462 -11.230 -20.756 1.00 94.00 95 ALA A C 1
ATOM 776 O O . ALA A 1 95 ? 4.104 -10.523 -21.539 1.00 94.00 95 ALA A O 1
ATOM 777 N N . LEU A 1 96 ? 3.784 -11.325 -19.456 1.00 94.75 96 LEU A N 1
ATOM 778 C CA . LEU A 1 96 ? 4.944 -10.634 -18.871 1.00 94.75 96 LEU A CA 1
ATOM 779 C C . LEU A 1 96 ? 6.251 -11.088 -19.516 1.00 94.75 96 LEU A C 1
ATOM 781 O O . LEU A 1 96 ? 7.065 -10.251 -19.902 1.00 94.75 96 LEU A O 1
ATOM 785 N N . LYS A 1 97 ? 6.427 -12.399 -19.691 1.00 96.12 97 LYS A N 1
ATOM 786 C CA . LYS A 1 97 ? 7.631 -12.981 -20.289 1.00 96.12 97 LYS A CA 1
ATOM 787 C C . LYS A 1 97 ? 7.812 -12.561 -21.741 1.00 96.12 97 LYS A C 1
ATOM 789 O O . LYS A 1 97 ? 8.915 -12.209 -22.148 1.00 96.12 97 LYS A O 1
ATOM 794 N N . SER A 1 98 ? 6.726 -12.540 -22.512 1.00 96.38 98 SER A N 1
ATOM 795 C CA . SER A 1 98 ? 6.723 -12.074 -23.901 1.00 96.38 98 SER A CA 1
ATOM 796 C C . SER A 1 98 ? 7.117 -10.599 -24.018 1.00 96.38 98 SER A C 1
ATOM 798 O O . SER A 1 98 ? 7.851 -10.212 -24.928 1.00 96.38 98 SER A O 1
ATOM 800 N N . VAL A 1 99 ? 6.636 -9.754 -23.106 1.00 95.75 99 VAL A N 1
ATOM 801 C CA . VAL A 1 99 ? 6.990 -8.328 -23.085 1.00 95.75 99 VAL A CA 1
ATOM 802 C C . VAL A 1 99 ? 8.441 -8.151 -22.665 1.00 95.75 99 VAL A C 1
ATOM 804 O O . VAL A 1 99 ? 9.168 -7.437 -23.349 1.00 95.75 99 VAL A O 1
ATOM 807 N N . PHE A 1 100 ? 8.866 -8.819 -21.592 1.00 96.25 100 PHE A N 1
ATOM 808 C CA . PHE A 1 100 ? 10.248 -8.790 -21.131 1.00 96.25 100 PHE A CA 1
ATOM 809 C C . PHE A 1 100 ? 11.209 -9.212 -22.241 1.00 96.25 100 PHE A C 1
ATOM 811 O O . PHE A 1 100 ? 12.136 -8.469 -22.537 1.00 96.25 100 PHE A O 1
ATOM 818 N N . GLY A 1 101 ? 10.935 -10.329 -22.924 1.00 95.94 101 GLY A N 1
ATOM 819 C CA . GLY A 1 101 ? 11.735 -10.793 -24.058 1.00 95.94 101 GLY A CA 1
ATOM 820 C C . GLY A 1 101 ? 11.915 -9.705 -25.114 1.00 95.94 101 GLY A C 1
ATOM 821 O O . GLY A 1 101 ? 13.047 -9.330 -25.404 1.00 95.94 101 GLY A O 1
ATOM 822 N N . ARG A 1 102 ? 10.810 -9.102 -25.580 1.00 95.12 102 ARG A N 1
ATOM 823 C CA . ARG A 1 102 ? 10.846 -7.996 -26.554 1.00 95.12 102 ARG A CA 1
ATOM 824 C C . ARG A 1 102 ? 11.673 -6.804 -26.065 1.00 95.12 102 ARG A C 1
ATOM 826 O O . ARG A 1 102 ? 12.526 -6.324 -26.797 1.00 95.12 102 ARG A O 1
ATOM 833 N N . VAL A 1 103 ? 11.461 -6.359 -24.825 1.00 94.31 103 VAL A N 1
ATOM 834 C CA . VAL A 1 103 ? 12.230 -5.246 -24.239 1.00 94.31 103 VAL A CA 1
ATOM 835 C C . VAL A 1 103 ? 13.721 -5.588 -24.167 1.00 94.31 103 VAL A C 1
ATOM 837 O O . VAL A 1 103 ? 14.558 -4.764 -24.524 1.00 94.31 103 VAL A O 1
ATOM 840 N N . THR A 1 104 ? 14.081 -6.804 -23.752 1.00 94.12 104 THR A N 1
ATOM 841 C CA . THR A 1 104 ? 15.492 -7.210 -23.686 1.00 94.12 104 THR A CA 1
ATOM 842 C C . THR A 1 104 ? 16.125 -7.413 -25.060 1.00 94.12 104 THR A C 1
ATOM 844 O O . THR A 1 104 ? 17.318 -7.173 -25.217 1.00 94.12 104 THR A O 1
ATOM 847 N N . ASP A 1 105 ? 15.370 -7.829 -26.069 1.00 93.00 105 ASP A N 1
ATOM 848 C CA . ASP A 1 105 ? 15.906 -7.975 -27.421 1.00 93.00 105 ASP A CA 1
ATOM 849 C C . ASP A 1 105 ? 16.195 -6.611 -28.059 1.00 93.00 105 ASP A C 1
ATOM 851 O O . ASP A 1 105 ? 17.188 -6.473 -28.772 1.00 93.00 105 ASP A O 1
ATOM 855 N N . ASP A 1 106 ? 15.398 -5.594 -27.722 1.00 87.12 106 ASP A N 1
ATOM 856 C CA . ASP A 1 106 ? 15.575 -4.227 -28.213 1.00 87.12 106 ASP A CA 1
ATOM 857 C C . ASP A 1 106 ? 16.681 -3.450 -27.460 1.00 87.12 106 ASP A C 1
ATOM 859 O O . ASP A 1 106 ? 17.374 -2.632 -28.069 1.00 87.12 106 ASP A O 1
ATOM 863 N N . PHE A 1 107 ? 16.856 -3.678 -26.148 1.00 81.94 107 PHE A N 1
ATOM 864 C CA . PHE A 1 107 ? 17.628 -2.769 -25.275 1.00 81.94 107 PHE A CA 1
ATOM 865 C C . PHE A 1 107 ? 18.745 -3.408 -24.445 1.00 81.94 107 PHE A C 1
ATOM 867 O O . PHE A 1 107 ? 19.473 -2.690 -23.758 1.00 81.94 107 PHE A O 1
ATOM 874 N N . TRP A 1 108 ? 18.903 -4.732 -24.444 1.00 89.88 108 TRP A N 1
ATOM 875 C CA . TRP A 1 108 ? 19.900 -5.348 -23.570 1.00 89.88 108 TRP A CA 1
ATOM 876 C C . TRP A 1 108 ? 21.327 -5.040 -24.023 1.00 89.88 108 TRP A C 1
ATOM 878 O O . TRP A 1 108 ? 21.751 -5.453 -25.102 1.00 89.88 108 TRP A O 1
ATOM 888 N N . VAL A 1 109 ? 22.094 -4.378 -23.159 1.00 82.88 109 VAL A N 1
ATOM 889 C CA . VAL A 1 109 ? 23.488 -4.009 -23.426 1.00 82.88 109 VAL A CA 1
ATOM 890 C C . VAL A 1 109 ? 24.458 -4.815 -22.571 1.00 82.88 109 VAL A C 1
ATOM 892 O O . VAL A 1 109 ? 24.144 -5.224 -21.456 1.00 82.88 109 VAL A O 1
ATOM 895 N N . GLY A 1 110 ? 25.676 -5.017 -23.080 1.00 79.62 110 GLY A N 1
ATOM 896 C CA . GLY A 1 110 ? 26.737 -5.734 -22.361 1.00 79.62 110 GLY A CA 1
ATOM 897 C C . GLY A 1 110 ? 27.238 -5.029 -21.093 1.00 79.62 110 GLY A C 1
ATOM 898 O O . GLY A 1 110 ? 27.931 -5.652 -20.300 1.00 79.62 110 GLY A O 1
ATOM 899 N N . ALA A 1 111 ? 26.882 -3.756 -20.894 1.00 79.62 111 ALA A N 1
ATOM 900 C CA . ALA A 1 111 ? 27.217 -2.984 -19.698 1.00 79.62 111 ALA A CA 1
ATOM 901 C C . ALA A 1 111 ? 26.346 -3.335 -18.476 1.00 79.62 111 ALA A C 1
ATOM 903 O O . ALA A 1 111 ? 26.655 -2.908 -17.366 1.00 79.62 111 ALA A O 1
ATOM 904 N N . PHE A 1 112 ? 25.260 -4.092 -18.662 1.00 89.69 112 PHE A N 1
ATOM 905 C CA . PHE A 1 112 ? 24.384 -4.475 -17.563 1.00 89.69 112 PHE A CA 1
ATOM 906 C C . PHE A 1 112 ? 25.070 -5.457 -16.599 1.00 89.69 112 PHE A C 1
ATOM 908 O O . PHE A 1 112 ? 25.566 -6.496 -17.042 1.00 89.69 112 PHE A O 1
ATOM 915 N N . PRO A 1 113 ? 25.086 -5.164 -15.284 1.00 91.12 113 PRO A N 1
ATOM 916 C CA . PRO A 1 113 ? 25.831 -5.958 -14.308 1.00 91.12 113 PRO A CA 1
ATOM 917 C C . PRO A 1 113 ? 25.183 -7.307 -13.979 1.00 91.12 113 PRO A C 1
ATOM 919 O O . PRO A 1 113 ? 25.874 -8.213 -13.516 1.00 91.12 113 PRO A O 1
ATOM 922 N N . ARG A 1 114 ? 23.868 -7.457 -14.182 1.00 94.19 114 ARG A N 1
ATOM 923 C CA . ARG A 1 114 ? 23.122 -8.686 -13.878 1.00 94.19 114 ARG A CA 1
ATOM 924 C C . ARG A 1 114 ? 22.691 -9.401 -15.145 1.00 94.19 114 ARG A C 1
ATOM 926 O O . ARG A 1 114 ? 22.428 -8.763 -16.166 1.00 94.19 114 ARG A O 1
ATOM 933 N N . SER A 1 115 ? 22.561 -10.726 -15.070 1.00 95.00 115 SER A N 1
ATOM 934 C CA . SER A 1 115 ? 22.116 -11.532 -16.206 1.00 95.00 115 SER A CA 1
ATOM 935 C C . SER A 1 115 ? 20.627 -11.326 -16.514 1.00 95.00 115 SER A C 1
ATOM 937 O O . SER A 1 115 ? 19.845 -10.903 -15.660 1.00 95.00 115 SER A O 1
ATOM 939 N N . ARG A 1 116 ? 20.212 -11.671 -17.744 1.00 95.06 116 ARG A N 1
ATOM 940 C CA . ARG A 1 116 ? 18.792 -11.642 -18.146 1.00 95.06 116 ARG A CA 1
ATOM 941 C C . ARG A 1 116 ? 17.922 -12.505 -17.235 1.00 95.06 116 ARG A C 1
ATOM 943 O O . ARG A 1 116 ? 16.803 -12.109 -16.935 1.00 95.06 116 ARG A O 1
ATOM 950 N N . ASN A 1 117 ? 18.438 -13.656 -16.807 1.00 95.94 117 ASN A N 1
ATOM 951 C CA . ASN A 1 117 ? 17.693 -14.596 -15.975 1.00 95.94 117 ASN A CA 1
ATOM 952 C C . ASN A 1 117 ? 17.492 -14.043 -14.561 1.00 95.94 117 ASN A C 1
ATOM 954 O O . ASN A 1 117 ? 16.368 -14.062 -14.076 1.00 95.94 117 ASN A O 1
ATOM 958 N N . ASP A 1 118 ? 18.533 -13.466 -13.952 1.00 95.56 118 ASP A N 1
ATOM 959 C CA . ASP A 1 118 ? 18.421 -12.906 -12.597 1.00 95.56 118 ASP A CA 1
ATOM 960 C C . ASP A 1 118 ? 17.407 -11.755 -12.553 1.00 95.56 118 ASP A C 1
ATOM 962 O O . ASP A 1 118 ? 16.586 -11.668 -11.645 1.00 95.56 118 ASP A O 1
ATOM 966 N N . VAL A 1 119 ? 17.437 -10.873 -13.559 1.00 95.69 119 VAL A N 1
ATOM 967 C CA . VAL A 1 119 ? 16.483 -9.758 -13.649 1.00 95.69 119 VAL A CA 1
ATOM 968 C C . VAL A 1 119 ? 15.072 -10.248 -13.961 1.00 95.69 119 VAL A C 1
ATOM 970 O O . VAL A 1 119 ? 14.107 -9.675 -13.462 1.00 95.69 119 VAL A O 1
ATOM 973 N N . TRP A 1 120 ? 14.933 -11.298 -14.772 1.00 97.06 120 TRP A N 1
ATOM 974 C CA . TRP A 1 120 ? 13.635 -11.905 -15.053 1.00 97.06 120 TRP A CA 1
ATOM 975 C C . TRP A 1 120 ? 12.987 -12.481 -13.789 1.00 97.06 120 TRP A C 1
ATOM 977 O O . TRP A 1 120 ? 11.812 -12.207 -13.532 1.00 97.06 120 TRP A O 1
ATOM 987 N N . ASP A 1 121 ? 13.744 -13.248 -13.005 1.00 96.62 121 ASP A N 1
ATOM 988 C CA . ASP A 1 121 ? 13.243 -13.883 -11.786 1.00 96.62 121 ASP A CA 1
ATOM 989 C C . ASP A 1 121 ? 12.781 -12.825 -10.770 1.00 96.62 121 ASP A C 1
ATOM 991 O O . ASP A 1 121 ? 11.669 -12.919 -10.232 1.00 96.62 121 ASP A O 1
ATOM 995 N N . ASP A 1 122 ? 13.567 -11.759 -10.596 1.00 96.31 122 ASP A N 1
ATOM 996 C CA . ASP A 1 122 ? 13.205 -10.622 -9.747 1.00 96.31 122 ASP A CA 1
ATOM 997 C C . ASP A 1 122 ? 11.975 -9.878 -10.272 1.00 96.31 122 ASP A C 1
ATOM 999 O O . ASP A 1 122 ? 11.031 -9.641 -9.519 1.00 96.31 122 ASP A O 1
ATOM 1003 N N . LEU A 1 123 ? 11.936 -9.545 -11.567 1.00 96.50 123 LEU A N 1
ATOM 1004 C CA . LEU A 1 123 ? 10.804 -8.846 -12.178 1.00 96.50 123 LEU A CA 1
ATOM 1005 C C . LEU A 1 123 ? 9.507 -9.637 -11.991 1.00 96.50 123 LEU A C 1
ATOM 1007 O O . LEU A 1 123 ? 8.474 -9.071 -11.625 1.00 96.50 123 LEU A O 1
ATOM 1011 N N . GLN A 1 124 ? 9.548 -10.949 -12.229 1.00 96.56 124 GLN A N 1
ATOM 1012 C CA . GLN A 1 124 ? 8.387 -11.807 -12.047 1.00 96.56 124 GLN A CA 1
ATOM 1013 C C . GLN A 1 124 ? 7.947 -11.847 -10.578 1.00 96.56 124 GLN A C 1
ATOM 1015 O O . GLN A 1 124 ? 6.741 -11.821 -10.307 1.00 96.56 124 GLN A O 1
ATOM 1020 N N . SER A 1 125 ? 8.898 -11.909 -9.641 1.00 96.00 125 SER A N 1
ATOM 1021 C CA . SER A 1 125 ? 8.618 -11.880 -8.204 1.00 96.00 125 SER A CA 1
ATOM 1022 C C . SER A 1 125 ? 7.952 -10.564 -7.792 1.00 96.00 125 SER A C 1
ATOM 1024 O O . SER A 1 125 ? 6.847 -10.585 -7.245 1.00 96.00 125 SER A O 1
ATOM 1026 N N . VAL A 1 126 ? 8.552 -9.431 -8.170 1.00 95.75 126 VAL A N 1
ATOM 1027 C CA . VAL A 1 126 ? 8.053 -8.075 -7.901 1.00 95.75 126 VAL A CA 1
ATOM 1028 C C . VAL A 1 126 ? 6.635 -7.901 -8.441 1.00 95.75 126 VAL A C 1
ATOM 1030 O O . VAL A 1 126 ? 5.716 -7.551 -7.699 1.00 95.75 126 VAL A O 1
ATOM 1033 N N . VAL A 1 127 ? 6.397 -8.197 -9.723 1.00 94.81 127 VAL A N 1
ATOM 1034 C CA . VAL A 1 127 ? 5.062 -8.022 -10.318 1.00 94.81 127 VAL A CA 1
ATOM 1035 C C . VAL A 1 127 ? 4.029 -8.897 -9.608 1.00 94.81 127 VAL A C 1
ATOM 1037 O O . VAL A 1 127 ? 2.928 -8.430 -9.306 1.00 94.81 127 VAL A O 1
ATOM 1040 N N . ARG A 1 128 ? 4.374 -10.150 -9.287 1.00 94.19 128 ARG A N 1
ATOM 1041 C CA . ARG A 1 128 ? 3.479 -11.071 -8.573 1.00 9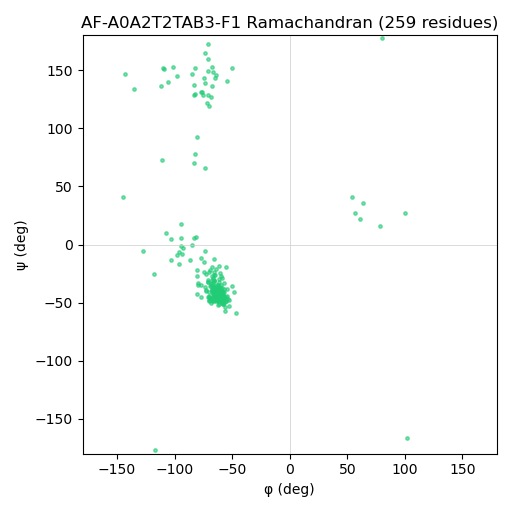4.19 128 ARG A CA 1
ATOM 1042 C C . ARG A 1 128 ? 3.129 -10.551 -7.181 1.00 94.19 128 ARG A C 1
ATOM 1044 O O . ARG A 1 128 ? 1.961 -10.612 -6.792 1.00 94.19 128 ARG A O 1
ATOM 1051 N N . GLU A 1 129 ? 4.108 -10.043 -6.444 1.00 93.38 129 GLU A N 1
ATOM 1052 C CA . GLU A 1 129 ? 3.913 -9.500 -5.102 1.00 93.38 129 GLU A CA 1
ATOM 1053 C C . GLU A 1 129 ? 2.952 -8.305 -5.111 1.00 93.38 129 GLU A C 1
ATOM 1055 O O . GLU A 1 129 ? 1.930 -8.323 -4.414 1.00 93.38 129 GLU A O 1
ATOM 1060 N N . TYR A 1 130 ? 3.203 -7.318 -5.976 1.00 94.56 130 TYR A N 1
ATOM 1061 C CA . TYR A 1 130 ? 2.338 -6.144 -6.098 1.00 94.56 130 TYR A CA 1
ATOM 1062 C C . TYR A 1 130 ? 0.936 -6.519 -6.602 1.00 94.56 130 TYR A C 1
ATOM 1064 O O . TYR A 1 130 ? -0.060 -5.983 -6.107 1.00 94.56 130 TYR A O 1
ATOM 1072 N N . MET A 1 131 ? 0.814 -7.477 -7.531 1.00 93.75 131 MET A N 1
ATOM 1073 C CA . MET A 1 131 ? -0.490 -7.989 -7.973 1.00 93.75 131 MET A CA 1
ATOM 1074 C C . MET A 1 131 ? -1.267 -8.646 -6.829 1.00 93.75 131 MET A C 1
ATOM 1076 O O . MET A 1 131 ? -2.472 -8.420 -6.707 1.00 93.75 131 MET A O 1
ATOM 1080 N N . ASN A 1 132 ? -0.607 -9.443 -5.986 1.00 92.31 132 ASN A N 1
ATOM 1081 C CA . ASN A 1 132 ? -1.243 -10.078 -4.833 1.00 92.31 132 ASN A CA 1
ATOM 1082 C C . ASN A 1 132 ? -1.722 -9.034 -3.816 1.00 92.31 132 ASN A C 1
ATOM 1084 O O . ASN A 1 132 ? -2.874 -9.093 -3.384 1.00 92.31 132 ASN A O 1
ATOM 1088 N N . GLY A 1 133 ? -0.895 -8.029 -3.511 1.00 92.12 133 GLY A N 1
ATOM 1089 C CA . GLY A 1 133 ? -1.282 -6.922 -2.632 1.00 92.12 133 GLY A CA 1
ATOM 1090 C C . GLY A 1 133 ? -2.470 -6.114 -3.172 1.00 92.12 133 GLY A C 1
ATOM 1091 O O . GLY A 1 133 ? -3.392 -5.779 -2.429 1.00 92.12 133 GLY A O 1
ATOM 1092 N N . LEU A 1 134 ? -2.503 -5.836 -4.479 1.00 92.38 134 LEU A N 1
ATOM 1093 C CA . LEU A 1 134 ? -3.637 -5.156 -5.118 1.00 92.38 134 LEU A CA 1
ATOM 1094 C C . LEU A 1 134 ? -4.910 -6.013 -5.111 1.00 92.38 134 LEU A C 1
ATOM 1096 O O . LEU A 1 134 ? -5.995 -5.492 -4.866 1.00 92.38 134 LEU A O 1
ATOM 1100 N N . ARG A 1 135 ? -4.802 -7.328 -5.338 1.00 92.00 135 ARG A N 1
ATOM 1101 C CA . ARG A 1 135 ? -5.947 -8.250 -5.253 1.00 92.00 135 ARG A CA 1
ATOM 1102 C C . ARG A 1 135 ? -6.542 -8.286 -3.851 1.00 92.00 135 ARG A C 1
ATOM 1104 O O . ARG A 1 135 ? -7.762 -8.229 -3.735 1.00 92.00 135 ARG A O 1
ATOM 1111 N N . LEU A 1 136 ? -5.705 -8.340 -2.815 1.00 92.12 136 LEU A N 1
ATOM 1112 C CA . LEU A 1 136 ? -6.157 -8.302 -1.422 1.00 92.12 136 LEU A CA 1
ATOM 1113 C C . LEU A 1 136 ? -6.867 -6.981 -1.097 1.00 92.12 136 LEU A C 1
ATOM 1115 O O . LEU A 1 136 ? -7.957 -7.006 -0.531 1.00 92.12 136 LEU A O 1
ATOM 1119 N N . ARG A 1 137 ? -6.326 -5.835 -1.530 1.00 91.19 137 ARG A N 1
ATOM 1120 C CA . ARG A 1 137 ? -6.992 -4.531 -1.352 1.00 91.19 137 ARG A CA 1
ATOM 1121 C C . ARG A 1 137 ? -8.338 -4.454 -2.071 1.00 91.19 137 ARG A C 1
ATOM 1123 O O . ARG A 1 137 ? -9.349 -4.157 -1.440 1.00 91.19 137 ARG A O 1
ATOM 1130 N N . ASN A 1 138 ? -8.390 -4.848 -3.343 1.00 90.81 138 ASN A N 1
ATOM 1131 C CA . ASN A 1 138 ? -9.647 -4.916 -4.094 1.00 90.81 138 ASN A CA 1
ATOM 1132 C C . ASN A 1 138 ? -10.650 -5.874 -3.432 1.00 90.81 138 ASN A C 1
ATOM 1134 O O . ASN A 1 138 ? -11.860 -5.642 -3.455 1.00 90.81 138 ASN A O 1
ATOM 1138 N N . ARG A 1 139 ? -10.161 -6.965 -2.827 1.00 91.81 139 ARG A N 1
ATOM 1139 C CA . ARG A 1 139 ? -10.996 -7.913 -2.092 1.00 91.81 139 ARG A CA 1
ATOM 1140 C C . ARG A 1 139 ? -11.606 -7.263 -0.856 1.00 91.81 139 ARG A C 1
ATOM 1142 O O . ARG A 1 139 ? -12.819 -7.372 -0.686 1.00 91.81 139 ARG A O 1
ATOM 1149 N N . VAL A 1 140 ? -10.809 -6.559 -0.051 1.00 91.12 140 VAL A N 1
ATOM 1150 C CA . VAL A 1 140 ? -11.280 -5.783 1.109 1.00 91.12 140 VAL A CA 1
ATOM 1151 C C . VAL A 1 140 ? -12.356 -4.780 0.701 1.00 91.12 140 VAL A C 1
ATOM 1153 O O . VAL A 1 140 ? -13.426 -4.763 1.306 1.00 91.12 140 VAL A O 1
ATOM 1156 N N . GLU A 1 141 ? -12.117 -4.009 -0.360 1.00 89.00 141 GLU A N 1
ATOM 1157 C CA . GLU A 1 141 ? -13.089 -3.044 -0.885 1.00 89.00 141 GLU A CA 1
ATOM 1158 C C . GLU A 1 141 ? -14.387 -3.733 -1.331 1.00 89.00 141 GLU A C 1
ATOM 1160 O O . GLU A 1 141 ? -15.479 -3.316 -0.947 1.00 89.00 141 GLU A O 1
ATOM 1165 N N . SER A 1 142 ? -14.284 -4.843 -2.073 1.00 90.50 142 SER A N 1
ATOM 1166 C CA . SER A 1 142 ? -15.448 -5.594 -2.569 1.00 90.50 142 SER A CA 1
ATOM 1167 C C . SER A 1 142 ? -16.281 -6.256 -1.465 1.00 90.50 142 SER A C 1
ATOM 1169 O O . SER A 1 142 ? -17.484 -6.455 -1.629 1.00 90.50 142 SER A O 1
ATOM 1171 N N . LEU A 1 143 ? -15.652 -6.620 -0.342 1.00 90.56 143 LEU A N 1
ATOM 1172 C CA . LEU A 1 143 ? -16.331 -7.201 0.816 1.00 90.56 143 LEU A CA 1
ATOM 1173 C C . LEU A 1 143 ? -17.157 -6.158 1.576 1.00 90.56 143 LEU A C 1
ATOM 1175 O O . LEU A 1 143 ? -18.140 -6.513 2.233 1.00 90.56 143 LEU A O 1
ATOM 1179 N N . GLY A 1 144 ? -16.775 -4.887 1.474 1.00 87.81 144 GLY A N 1
ATOM 1180 C CA . GLY A 1 144 ? -17.386 -3.790 2.206 1.00 87.81 144 GLY A CA 1
ATOM 1181 C C . GLY A 1 144 ? -16.897 -3.673 3.658 1.00 87.81 144 GLY A C 1
ATOM 1182 O O . GLY A 1 144 ? -16.091 -4.480 4.144 1.00 87.81 144 GLY A O 1
ATOM 1183 N N . PRO A 1 145 ? -17.385 -2.651 4.383 1.00 85.75 145 PRO A N 1
ATOM 1184 C CA . PRO A 1 145 ? -16.821 -2.243 5.672 1.00 85.75 145 PRO A CA 1
ATOM 1185 C C . PRO A 1 145 ? -17.037 -3.278 6.784 1.00 85.75 145 PRO A C 1
ATOM 1187 O O . PRO A 1 145 ? -16.140 -3.516 7.583 1.00 85.75 145 PRO A O 1
ATOM 1190 N N . ASN A 1 146 ? -18.183 -3.967 6.785 1.00 83.88 146 ASN A N 1
ATOM 1191 C CA . ASN A 1 146 ? -18.606 -4.819 7.902 1.00 83.88 146 ASN A CA 1
ATOM 1192 C C . ASN A 1 146 ? -18.234 -6.306 7.768 1.00 83.88 146 ASN A C 1
ATOM 1194 O O . ASN A 1 146 ? -18.567 -7.088 8.660 1.00 83.88 146 ASN A O 1
ATOM 1198 N N . ARG A 1 147 ? -17.597 -6.728 6.668 1.00 91.56 147 ARG A N 1
ATOM 1199 C CA . ARG A 1 147 ? -17.275 -8.144 6.414 1.00 91.56 147 ARG A CA 1
ATOM 1200 C C . ARG A 1 147 ? -15.800 -8.423 6.625 1.00 91.56 147 ARG A C 1
ATOM 1202 O O . ARG A 1 147 ? -14.970 -7.634 6.198 1.00 91.56 147 ARG A O 1
ATOM 1209 N N . LEU A 1 148 ? -15.480 -9.566 7.218 1.00 93.38 148 LEU A N 1
ATOM 1210 C CA . LEU A 1 148 ? -14.107 -9.989 7.480 1.00 93.38 148 LEU A CA 1
ATOM 1211 C C . LEU A 1 148 ? -13.493 -10.695 6.266 1.00 93.38 148 LEU A C 1
ATOM 1213 O O . LEU A 1 148 ? -14.181 -11.401 5.528 1.00 93.38 148 LEU A O 1
ATOM 1217 N N . LEU A 1 149 ? -12.183 -10.520 6.094 1.00 93.69 149 LEU A N 1
ATOM 1218 C CA . LEU A 1 149 ? -11.385 -11.412 5.257 1.00 93.69 149 LEU A CA 1
ATOM 1219 C C . LEU A 1 149 ? -11.249 -12.783 5.950 1.00 93.69 149 LEU A C 1
ATOM 1221 O O . LEU A 1 149 ? -11.184 -12.826 7.190 1.00 93.69 149 LEU A O 1
ATOM 1225 N N . PRO A 1 150 ? -11.138 -13.882 5.180 1.00 93.38 150 PRO A N 1
ATOM 1226 C CA . PRO A 1 150 ? -10.651 -15.162 5.694 1.00 93.38 150 PRO A CA 1
ATOM 1227 C C . PRO A 1 150 ? -9.327 -15.002 6.460 1.00 93.38 150 PRO A C 1
ATOM 1229 O O . PRO A 1 150 ? -8.559 -14.086 6.172 1.00 93.38 150 PRO A O 1
ATOM 1232 N N . ALA A 1 151 ? -9.058 -15.880 7.434 1.00 90.75 151 ALA A N 1
ATOM 1233 C CA . ALA A 1 151 ? -7.868 -15.830 8.299 1.00 90.75 151 ALA A CA 1
ATOM 1234 C C . ALA A 1 151 ? -6.567 -15.602 7.510 1.00 90.75 151 ALA A C 1
ATOM 1236 O O . ALA A 1 151 ? -5.946 -14.556 7.649 1.00 90.75 151 ALA A O 1
ATOM 1237 N N . ASN A 1 152 ? -6.265 -16.506 6.580 1.00 90.94 152 ASN A N 1
ATOM 1238 C CA . ASN A 1 152 ? -5.072 -16.467 5.738 1.00 90.94 152 ASN A CA 1
ATOM 1239 C C . ASN A 1 152 ? -4.945 -15.195 4.877 1.00 90.94 152 ASN A C 1
ATOM 1241 O O . ASN A 1 152 ? -3.850 -14.670 4.710 1.00 90.94 152 ASN A O 1
ATOM 1245 N N . GLU A 1 153 ? -6.046 -14.699 4.304 1.00 94.06 153 GLU A N 1
ATOM 1246 C CA . GLU A 1 153 ? -6.020 -13.479 3.481 1.00 94.06 153 GLU A CA 1
ATOM 1247 C C . GLU A 1 153 ? -5.780 -12.231 4.326 1.00 94.06 153 GLU A C 1
ATOM 1249 O O . GLU A 1 153 ? -5.181 -11.266 3.863 1.00 94.06 153 GLU A O 1
ATOM 1254 N N . ALA A 1 154 ? -6.270 -12.233 5.557 1.00 93.88 154 ALA A N 1
ATOM 1255 C CA . ALA A 1 154 ? -6.120 -11.104 6.448 1.00 93.88 154 ALA A CA 1
ATOM 1256 C C . ALA A 1 154 ? -4.726 -11.006 7.060 1.00 93.88 154 ALA A C 1
ATOM 1258 O O . ALA A 1 154 ? -4.251 -9.887 7.214 1.00 93.88 154 ALA A O 1
ATOM 1259 N N . ASP A 1 155 ? -4.080 -12.133 7.354 1.00 93.38 155 ASP A N 1
ATOM 1260 C CA . ASP A 1 155 ? -2.680 -12.151 7.787 1.00 93.38 155 ASP A CA 1
ATOM 1261 C C . ASP A 1 155 ? -1.805 -11.612 6.647 1.00 93.38 155 ASP A C 1
ATOM 1263 O O . ASP A 1 155 ? -1.054 -10.654 6.817 1.00 93.38 155 ASP A O 1
ATOM 1267 N N . ALA A 1 156 ? -2.039 -12.107 5.426 1.00 92.81 156 ALA A N 1
ATOM 1268 C CA . ALA A 1 156 ? -1.377 -11.602 4.228 1.00 92.81 156 ALA A CA 1
ATOM 1269 C C . ALA A 1 156 ? -1.674 -10.113 3.951 1.00 92.81 156 ALA A C 1
ATOM 1271 O O . ALA A 1 156 ? -0.835 -9.410 3.384 1.00 92.81 156 ALA A O 1
ATOM 1272 N N . TYR A 1 157 ? -2.867 -9.629 4.306 1.00 94.12 157 TYR A N 1
ATOM 1273 C CA . TYR A 1 157 ? -3.220 -8.213 4.216 1.00 94.12 157 TYR A CA 1
ATOM 1274 C C . TYR A 1 157 ? -2.461 -7.385 5.260 1.00 94.12 157 TYR A C 1
ATOM 1276 O O . TYR A 1 157 ? -1.905 -6.356 4.897 1.00 94.12 157 TYR A O 1
ATOM 1284 N N . ALA A 1 158 ? -2.389 -7.842 6.513 1.00 94.12 158 ALA A N 1
ATOM 1285 C CA . ALA A 1 158 ? -1.682 -7.153 7.593 1.00 94.12 158 ALA A CA 1
ATOM 1286 C C . ALA A 1 158 ? -0.179 -7.014 7.325 1.00 94.12 158 ALA A C 1
ATOM 1288 O O . ALA A 1 158 ? 0.384 -5.962 7.584 1.00 94.12 158 ALA A O 1
ATOM 1289 N N . GLU A 1 159 ? 0.449 -8.022 6.718 1.00 91.69 159 GLU A N 1
ATOM 1290 C CA . GLU A 1 159 ? 1.861 -7.967 6.308 1.00 91.69 159 GLU A CA 1
ATOM 1291 C C . GLU A 1 159 ? 2.166 -6.907 5.234 1.00 91.69 159 GLU A C 1
ATOM 1293 O O . GLU A 1 159 ? 3.326 -6.561 5.023 1.00 91.69 159 GLU A O 1
ATOM 1298 N N . ARG A 1 160 ? 1.154 -6.460 4.479 1.00 90.12 160 ARG A N 1
ATOM 1299 C CA . ARG A 1 160 ? 1.331 -5.653 3.256 1.00 90.12 160 ARG A CA 1
ATOM 1300 C C . ARG A 1 160 ? 0.708 -4.269 3.335 1.00 90.12 160 ARG A C 1
ATOM 1302 O O . ARG A 1 160 ? 1.083 -3.394 2.555 1.00 90.12 160 ARG A O 1
ATOM 1309 N N . ALA A 1 161 ? -0.305 -4.114 4.174 1.00 91.19 161 ALA A N 1
ATOM 1310 C CA . ALA A 1 161 ? -0.983 -2.854 4.398 1.00 91.19 161 ALA A CA 1
ATOM 1311 C C . ALA A 1 161 ? -0.097 -1.943 5.249 1.00 91.19 161 ALA A C 1
ATOM 1313 O O . ALA A 1 161 ? 0.593 -2.407 6.153 1.00 91.19 161 ALA A O 1
ATOM 1314 N N . ASP A 1 162 ? -0.131 -0.645 4.963 1.00 92.69 162 ASP A N 1
ATOM 1315 C CA . ASP A 1 162 ? 0.465 0.330 5.872 1.00 92.69 162 ASP A CA 1
ATOM 1316 C C . ASP A 1 162 ? -0.401 0.519 7.131 1.00 92.69 162 ASP A C 1
ATOM 1318 O O . ASP A 1 162 ? -1.580 0.138 7.174 1.00 92.69 162 ASP A O 1
ATOM 1322 N N . ASP A 1 163 ? 0.182 1.140 8.159 1.00 95.19 163 ASP A N 1
ATOM 1323 C CA . ASP A 1 163 ? -0.482 1.367 9.444 1.00 95.19 163 ASP A CA 1
ATOM 1324 C C . ASP A 1 163 ? -1.830 2.092 9.286 1.00 95.19 163 ASP A C 1
ATOM 1326 O O . ASP A 1 163 ? -2.817 1.766 9.950 1.00 95.19 163 ASP A O 1
ATOM 1330 N N . TYR A 1 164 ? -1.920 3.056 8.364 1.00 94.56 164 TYR A N 1
ATOM 1331 C CA . TYR A 1 164 ? -3.141 3.826 8.132 1.00 94.56 164 TYR A CA 1
ATOM 1332 C C . TYR A 1 164 ? -4.213 3.001 7.413 1.00 94.56 164 TYR A C 1
ATOM 1334 O O . TYR A 1 164 ? -5.404 3.158 7.705 1.00 94.56 164 TYR A O 1
ATOM 1342 N N . GLU A 1 165 ? -3.828 2.131 6.479 1.00 94.00 165 GLU A N 1
ATOM 1343 C CA . GLU A 1 165 ? -4.721 1.174 5.823 1.00 94.00 165 GLU A CA 1
ATOM 1344 C C . GLU A 1 165 ? -5.312 0.188 6.847 1.00 94.00 165 GLU A C 1
ATOM 1346 O O . GLU A 1 165 ? -6.525 -0.061 6.824 1.00 94.00 165 GLU A O 1
ATOM 1351 N N . LEU A 1 166 ? -4.502 -0.320 7.784 1.00 95.88 166 LEU A N 1
ATOM 1352 C CA . LEU A 1 166 ? -4.969 -1.203 8.860 1.00 95.88 166 LEU A CA 1
ATOM 1353 C C . LEU A 1 166 ? -5.912 -0.487 9.824 1.00 95.88 166 LEU A C 1
ATOM 1355 O O . LEU A 1 166 ? -7.019 -0.968 10.079 1.00 95.88 166 LEU A O 1
ATOM 1359 N N . LEU A 1 167 ? -5.536 0.700 10.298 1.00 96.19 167 LEU A N 1
ATOM 1360 C CA . LEU A 1 167 ? -6.369 1.507 11.189 1.00 96.19 167 LEU A CA 1
ATOM 1361 C C . LEU A 1 167 ? -7.694 1.900 10.538 1.00 96.19 167 LEU A C 1
ATOM 1363 O O . LEU A 1 167 ? -8.756 1.798 11.154 1.00 96.19 167 LEU A O 1
ATOM 1367 N N . ARG A 1 168 ? -7.682 2.282 9.258 1.00 94.75 168 ARG A N 1
ATOM 1368 C CA . ARG A 1 168 ? -8.922 2.546 8.521 1.00 94.75 168 ARG A CA 1
ATOM 1369 C C . ARG A 1 168 ? -9.796 1.297 8.448 1.00 94.75 168 ARG A C 1
ATOM 1371 O O . ARG A 1 168 ? -11.015 1.396 8.594 1.00 94.75 168 ARG A O 1
ATOM 1378 N N . ARG A 1 169 ? -9.190 0.125 8.234 1.00 94.94 169 ARG A N 1
ATOM 1379 C CA . ARG A 1 169 ? -9.911 -1.148 8.198 1.00 94.94 169 ARG A CA 1
ATOM 1380 C C . ARG A 1 169 ? -10.535 -1.494 9.547 1.00 94.94 169 ARG A C 1
ATOM 1382 O O . ARG A 1 169 ? -11.694 -1.899 9.564 1.00 94.94 169 ARG A O 1
ATOM 1389 N N . ILE A 1 170 ? -9.818 -1.288 10.647 1.00 95.88 170 ILE A N 1
ATOM 1390 C CA . ILE A 1 170 ? -10.341 -1.451 12.009 1.00 95.88 170 ILE A CA 1
ATOM 1391 C C . ILE A 1 170 ? -11.550 -0.542 12.231 1.00 95.88 170 ILE A C 1
ATOM 1393 O O . ILE A 1 170 ? -12.614 -1.027 12.613 1.00 95.88 170 ILE A O 1
ATOM 1397 N N . GLY A 1 171 ? -11.414 0.750 11.918 1.00 94.19 171 GLY A N 1
ATOM 1398 C CA . GLY A 1 171 ? -12.506 1.711 12.044 1.00 94.19 171 GLY A CA 1
ATOM 1399 C C . GLY A 1 171 ? -13.759 1.259 11.295 1.00 94.19 171 GLY A C 1
ATOM 1400 O O . GLY A 1 171 ? -14.834 1.221 11.879 1.00 94.19 171 GLY A O 1
ATOM 1401 N N . MET A 1 172 ? -13.613 0.811 10.044 1.00 93.81 172 MET A N 1
ATOM 1402 C CA . MET A 1 172 ? -14.727 0.269 9.254 1.00 93.81 172 MET A CA 1
ATOM 1403 C C . MET A 1 172 ? -15.366 -0.986 9.871 1.00 93.81 172 MET A C 1
ATOM 1405 O O . MET A 1 172 ? -16.581 -1.155 9.791 1.00 93.81 172 MET A O 1
ATOM 1409 N N . LEU A 1 173 ? -14.570 -1.878 10.470 1.00 94.62 173 LEU A N 1
ATOM 1410 C CA . LEU A 1 173 ? -15.088 -3.097 11.099 1.00 94.62 173 LEU A CA 1
ATOM 1411 C C . LEU A 1 173 ? -15.916 -2.794 12.352 1.00 94.62 173 LEU A C 1
ATOM 1413 O O . LEU A 1 173 ? -16.881 -3.520 12.618 1.00 94.62 173 LEU A O 1
ATOM 1417 N N . LEU A 1 174 ? -15.534 -1.752 13.096 1.00 93.81 174 LEU A N 1
ATOM 1418 C CA . LEU A 1 174 ? -16.134 -1.372 14.374 1.00 93.81 174 LEU A CA 1
ATOM 1419 C C . LEU A 1 174 ? -17.204 -0.278 14.274 1.00 93.81 174 LEU A C 1
ATOM 1421 O O . LEU A 1 174 ? -18.000 -0.156 15.196 1.00 93.81 174 LEU A O 1
ATOM 1425 N N . GLU A 1 175 ? -17.275 0.476 13.174 1.00 89.31 175 GLU A N 1
ATOM 1426 C CA . GLU A 1 175 ? -18.150 1.654 13.014 1.00 89.31 175 GLU A CA 1
ATOM 1427 C C . GLU A 1 175 ? -19.618 1.402 13.396 1.00 89.31 175 GLU A C 1
ATOM 1429 O O . GLU A 1 175 ? -20.280 2.274 13.956 1.00 89.31 175 GLU A O 1
ATOM 1434 N N . ASN A 1 176 ? -20.123 0.198 13.118 1.00 87.50 176 ASN A N 1
ATOM 1435 C CA . ASN A 1 176 ? -21.514 -0.181 13.372 1.00 87.50 176 ASN A CA 1
ATOM 1436 C C . ASN A 1 176 ? -21.696 -1.074 14.608 1.00 87.50 176 ASN A C 1
ATOM 1438 O O . ASN A 1 176 ? -22.801 -1.553 14.859 1.00 87.50 176 ASN A O 1
ATOM 1442 N N . GLU A 1 177 ? -20.627 -1.331 15.359 1.00 92.00 177 GLU A N 1
ATOM 1443 C CA . GLU A 1 177 ? -20.652 -2.218 16.516 1.00 92.00 177 GLU A CA 1
ATOM 1444 C C . GLU A 1 177 ? -20.791 -1.430 17.819 1.00 92.00 177 GLU A C 1
ATOM 1446 O O . GLU A 1 177 ? -20.258 -0.336 17.993 1.00 92.00 177 GLU A O 1
ATOM 1451 N N . SER A 1 178 ? -21.505 -2.007 18.786 1.00 89.81 178 SER A N 1
ATOM 1452 C CA . SER A 1 178 ? -21.502 -1.463 20.145 1.00 89.81 178 SER A CA 1
ATOM 1453 C C . SER A 1 178 ? -20.198 -1.862 20.844 1.00 89.81 178 SER A C 1
ATOM 1455 O O . SER A 1 178 ? -19.926 -3.062 20.902 1.00 89.81 178 SER A O 1
ATOM 1457 N N . PRO A 1 179 ? -19.465 -0.937 21.498 1.00 87.44 179 PRO A N 1
ATOM 1458 C CA . PRO A 1 179 ? -18.242 -1.252 22.250 1.00 87.44 179 PRO A CA 1
ATOM 1459 C C . PRO A 1 179 ? -18.387 -2.322 23.339 1.00 87.44 179 PRO A C 1
ATOM 1461 O O . PRO A 1 179 ? -17.409 -2.890 23.796 1.00 87.44 179 PRO A O 1
ATOM 1464 N N . THR A 1 180 ? -19.609 -2.601 23.791 1.00 88.00 180 THR A N 1
ATOM 1465 C CA . THR A 1 180 ? -19.896 -3.643 24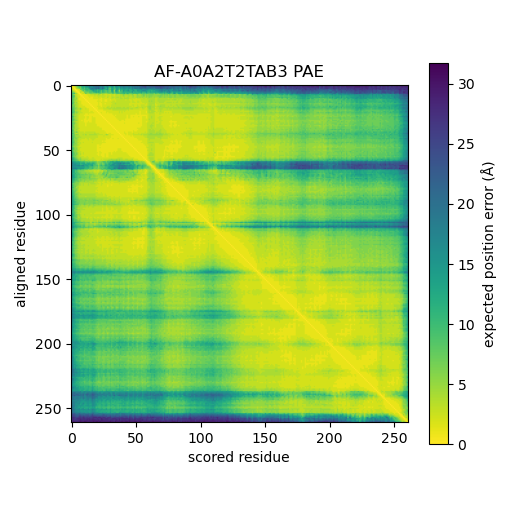.790 1.00 88.00 180 THR A CA 1
ATOM 1466 C C . THR A 1 180 ? -20.325 -4.976 24.177 1.00 88.00 180 THR A C 1
ATOM 1468 O O . THR A 1 180 ? -20.539 -5.944 24.902 1.00 88.00 180 THR A O 1
ATOM 1471 N N . ARG A 1 181 ? -20.528 -5.038 22.856 1.00 92.19 181 ARG A N 1
ATOM 1472 C CA . ARG A 1 181 ? -21.106 -6.192 22.149 1.00 92.19 181 ARG A CA 1
ATOM 1473 C C . ARG A 1 181 ? -20.474 -6.385 20.769 1.00 92.19 181 ARG A C 1
ATOM 1475 O O . ARG A 1 181 ? -21.183 -6.681 19.812 1.00 92.19 181 ARG A O 1
ATOM 1482 N N . ILE A 1 182 ? -19.160 -6.208 20.664 1.00 95.12 182 ILE A N 1
ATOM 1483 C CA . ILE A 1 182 ? -18.440 -6.454 19.413 1.00 95.12 182 ILE A CA 1
ATOM 1484 C C . ILE A 1 182 ? -18.400 -7.976 19.177 1.00 95.12 182 ILE A C 1
ATOM 1486 O O . ILE A 1 182 ? -17.996 -8.711 20.086 1.00 95.12 182 ILE A O 1
ATOM 1490 N N . PRO A 1 183 ? -18.792 -8.475 17.987 1.00 95.88 183 PRO A N 1
ATOM 1491 C CA . PRO A 1 183 ? -18.686 -9.891 17.646 1.00 95.88 183 PRO A CA 1
ATOM 1492 C C . PRO A 1 183 ? -17.260 -10.423 17.822 1.00 95.88 183 PRO A C 1
ATOM 1494 O O . PRO A 1 183 ? -16.297 -9.743 17.464 1.00 95.88 183 PRO A O 1
ATOM 1497 N N . GLU A 1 184 ? -17.117 -11.651 18.324 1.00 94.81 184 GLU A N 1
ATOM 1498 C CA . GLU A 1 184 ? -15.810 -12.224 18.678 1.00 94.81 184 GLU A CA 1
ATOM 1499 C C . GLU A 1 184 ? -14.812 -12.206 17.511 1.00 94.81 184 GLU A C 1
ATOM 1501 O O . GLU A 1 184 ? -13.678 -11.759 17.685 1.00 94.81 184 GLU A O 1
ATOM 1506 N N . ASP A 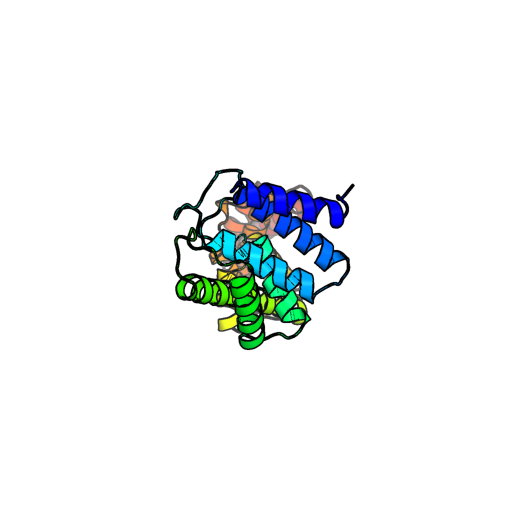1 185 ? -15.244 -12.597 16.310 1.00 94.94 185 ASP A N 1
ATOM 1507 C CA . ASP A 1 185 ? -14.378 -12.611 15.125 1.00 94.94 185 ASP A CA 1
ATOM 1508 C C . ASP A 1 185 ? -13.878 -11.208 14.753 1.00 94.94 185 ASP A C 1
ATOM 1510 O O . ASP A 1 185 ? -12.739 -11.042 14.315 1.00 94.94 185 ASP A O 1
ATOM 1514 N N . LYS A 1 186 ? -14.709 -10.175 14.956 1.00 95.75 186 LYS A N 1
ATOM 1515 C CA . LYS A 1 186 ? -14.313 -8.779 14.732 1.00 95.75 186 LYS A CA 1
ATOM 1516 C C . LYS A 1 186 ? -13.351 -8.297 15.809 1.00 95.75 186 LYS A C 1
ATOM 1518 O O . LYS A 1 186 ? -12.384 -7.629 15.469 1.00 95.75 186 LYS A O 1
ATOM 1523 N N . ARG A 1 187 ? -13.561 -8.668 17.078 1.00 95.44 187 ARG A N 1
ATOM 1524 C CA . ARG A 1 187 ? -12.614 -8.355 18.163 1.00 95.44 187 ARG A CA 1
ATOM 1525 C C . ARG A 1 187 ? -11.245 -8.945 17.889 1.00 95.44 187 ARG A C 1
ATOM 1527 O O . ARG A 1 187 ? -10.259 -8.221 17.948 1.00 95.44 187 ARG A O 1
ATOM 1534 N N . ARG A 1 188 ? -11.207 -10.237 17.551 1.00 95.38 188 ARG A N 1
ATOM 1535 C CA . ARG A 1 188 ? -9.969 -10.946 17.224 1.00 95.38 188 ARG A CA 1
ATOM 1536 C C . ARG A 1 188 ? -9.275 -10.289 16.040 1.00 95.38 188 ARG A C 1
ATOM 1538 O O . ARG A 1 188 ? -8.125 -9.895 16.158 1.00 95.38 188 ARG A O 1
ATOM 1545 N N . ARG A 1 189 ? -10.011 -10.043 14.949 1.00 96.19 189 ARG A N 1
ATOM 1546 C CA . ARG A 1 189 ? -9.447 -9.378 13.771 1.00 96.19 189 ARG A CA 1
ATOM 1547 C C . ARG A 1 189 ? -8.897 -7.990 14.083 1.00 96.19 189 ARG A C 1
ATOM 1549 O O . ARG A 1 189 ? -7.825 -7.644 13.602 1.00 96.19 189 ARG A O 1
ATOM 1556 N N . THR A 1 190 ? -9.639 -7.190 14.843 1.00 96.75 190 THR A N 1
ATOM 1557 C CA . THR A 1 190 ? -9.190 -5.856 15.238 1.00 96.75 190 THR A CA 1
ATOM 1558 C C . THR A 1 190 ? -7.939 -5.936 16.098 1.00 96.75 190 THR A C 1
ATOM 1560 O O . THR A 1 190 ? -7.012 -5.172 15.862 1.00 96.75 190 THR A O 1
ATOM 1563 N N . HIS A 1 191 ? -7.890 -6.859 17.057 1.00 95.88 191 HIS A N 1
ATOM 1564 C CA . HIS A 1 191 ? -6.704 -7.088 17.873 1.00 95.88 191 HIS A CA 1
ATOM 1565 C C . HIS A 1 191 ? -5.487 -7.455 17.009 1.00 95.88 191 HIS A C 1
ATOM 1567 O O . HIS A 1 191 ? -4.427 -6.853 17.170 1.00 95.88 191 HIS A O 1
ATOM 1573 N N . ASP A 1 192 ? -5.645 -8.384 16.063 1.00 96.31 192 ASP A N 1
ATOM 1574 C CA . ASP A 1 192 ? -4.566 -8.804 15.160 1.00 96.31 192 ASP A CA 1
ATOM 1575 C C . ASP A 1 192 ? -4.055 -7.630 14.310 1.00 96.31 192 ASP A C 1
ATOM 1577 O O . ASP A 1 192 ? -2.850 -7.411 14.211 1.00 96.31 192 ASP A O 1
ATOM 1581 N N . TYR A 1 193 ? -4.960 -6.820 13.749 1.00 97.38 193 TYR A N 1
ATOM 1582 C CA . TYR A 1 193 ? -4.578 -5.627 12.989 1.00 97.38 193 TYR A CA 1
ATOM 1583 C C . TYR A 1 193 ? -3.927 -4.550 13.858 1.00 97.38 193 TYR A C 1
ATOM 1585 O O . TYR A 1 193 ? -2.939 -3.968 13.430 1.00 97.38 193 TYR A O 1
ATOM 1593 N N . LEU A 1 194 ? -4.428 -4.295 15.071 1.00 96.94 194 LEU A N 1
ATOM 1594 C CA . LEU A 1 194 ? -3.801 -3.348 16.000 1.00 96.94 194 LEU A CA 1
ATOM 1595 C C . LEU A 1 194 ? -2.396 -3.807 16.405 1.00 96.94 194 LEU A C 1
ATOM 1597 O O . LEU A 1 194 ? -1.509 -2.975 16.535 1.00 96.94 194 LEU A O 1
ATOM 1601 N N . SER A 1 195 ? -2.182 -5.116 16.561 1.00 95.50 195 SER A N 1
ATOM 1602 C CA . SER A 1 195 ? -0.872 -5.686 16.908 1.00 95.50 195 SER A CA 1
ATOM 1603 C C . SER A 1 195 ? 0.154 -5.564 15.777 1.00 95.50 195 SER A C 1
ATOM 1605 O O . SER A 1 195 ? 1.352 -5.628 16.036 1.00 95.50 195 SER A O 1
ATOM 1607 N N . ALA A 1 196 ? -0.309 -5.413 14.534 1.00 96.00 196 ALA A N 1
ATOM 1608 C CA . ALA A 1 196 ? 0.540 -5.210 13.363 1.00 96.00 196 ALA A CA 1
ATOM 1609 C C . ALA A 1 196 ? 0.885 -3.731 13.114 1.00 96.00 196 ALA A C 1
ATOM 1611 O O . ALA A 1 196 ? 1.776 -3.455 12.317 1.00 96.00 196 ALA A O 1
ATOM 1612 N N . VAL A 1 197 ? 0.193 -2.796 13.775 1.00 96.69 197 VAL A N 1
ATOM 1613 C CA . VAL A 1 197 ? 0.414 -1.355 13.612 1.00 96.69 197 VAL A CA 1
ATOM 1614 C C . VAL A 1 197 ? 1.577 -0.892 14.484 1.00 96.69 197 VAL A C 1
ATOM 1616 O O . VAL A 1 197 ? 1.557 -1.086 15.702 1.00 96.69 197 VAL A O 1
ATOM 1619 N N . ASP A 1 198 ? 2.543 -0.190 13.892 1.00 95.31 198 ASP A N 1
ATOM 1620 C CA . ASP A 1 198 ? 3.544 0.544 14.669 1.00 95.31 198 ASP A CA 1
ATOM 1621 C C . ASP A 1 198 ? 2.958 1.883 15.141 1.00 95.31 198 ASP A C 1
ATOM 1623 O O . ASP A 1 198 ? 2.993 2.911 14.457 1.00 95.31 198 ASP A O 1
ATOM 1627 N N . ILE A 1 199 ? 2.393 1.869 16.351 1.00 92.12 199 ILE A N 1
ATOM 1628 C CA . ILE A 1 199 ? 1.727 3.039 16.930 1.00 92.12 199 ILE A CA 1
ATOM 1629 C C . ILE A 1 199 ? 2.671 4.233 17.115 1.00 92.12 199 ILE A C 1
ATOM 1631 O O . ILE A 1 199 ? 2.189 5.356 17.238 1.00 92.12 199 ILE A O 1
ATOM 1635 N N . GLU A 1 200 ? 3.994 4.047 17.119 1.00 92.50 200 GLU A N 1
ATOM 1636 C CA . GLU A 1 200 ? 4.926 5.160 17.294 1.00 92.50 200 GLU A CA 1
ATOM 1637 C C . GLU A 1 200 ? 5.166 5.963 16.016 1.00 92.50 200 GLU A C 1
ATOM 1639 O O . GLU A 1 200 ? 5.495 7.150 16.100 1.00 92.50 200 GLU A O 1
ATOM 1644 N N . GLN A 1 201 ? 4.921 5.363 14.849 1.00 91.44 201 GLN A N 1
ATOM 1645 C CA . GLN A 1 201 ? 5.164 5.977 13.539 1.00 91.44 201 GLN A CA 1
ATOM 1646 C C . GLN A 1 201 ? 3.948 6.704 12.946 1.00 91.44 201 GLN A C 1
ATOM 1648 O O . GLN A 1 201 ? 4.047 7.342 11.893 1.00 91.44 201 GLN A O 1
ATOM 1653 N N . ILE A 1 202 ? 2.801 6.664 13.623 1.00 93.81 202 ILE A N 1
ATOM 1654 C CA . ILE A 1 202 ? 1.573 7.332 13.180 1.00 93.81 202 ILE A CA 1
ATOM 1655 C C . ILE A 1 202 ? 1.337 8.651 13.929 1.00 93.81 202 ILE A C 1
ATOM 1657 O O . ILE A 1 202 ? 1.758 8.831 15.069 1.00 93.81 202 ILE A O 1
ATOM 1661 N N . GLY A 1 203 ? 0.635 9.598 13.301 1.00 93.19 203 GLY A N 1
ATOM 1662 C CA . GLY A 1 203 ? 0.307 10.879 13.943 1.00 93.19 203 GLY A CA 1
ATOM 1663 C C . GLY A 1 203 ? -0.674 10.742 15.117 1.00 93.19 203 GLY A C 1
ATOM 1664 O O . GLY A 1 203 ? -1.527 9.854 15.109 1.00 93.19 203 GLY A O 1
ATOM 1665 N N . ASP A 1 204 ? -0.614 11.668 16.082 1.00 93.56 204 ASP A N 1
ATOM 1666 C CA . ASP A 1 204 ? -1.372 11.636 17.351 1.00 93.56 204 ASP A CA 1
ATOM 1667 C C . ASP A 1 204 ? -2.866 11.353 17.188 1.00 93.56 204 ASP A C 1
ATOM 1669 O O . ASP A 1 204 ? -3.438 10.549 17.920 1.00 93.56 204 ASP A O 1
ATOM 1673 N N . ARG A 1 205 ? -3.498 11.942 16.167 1.00 91.81 205 ARG A N 1
ATOM 1674 C CA . ARG A 1 205 ? -4.911 11.691 15.854 1.00 91.81 205 ARG A CA 1
ATOM 1675 C C . ARG A 1 205 ? -5.201 10.205 15.618 1.00 91.81 205 ARG A C 1
ATOM 1677 O O . ARG A 1 205 ? -6.234 9.694 16.040 1.00 91.81 205 ARG A O 1
ATOM 1684 N N . TRP A 1 206 ? -4.312 9.511 14.916 1.00 94.25 206 TRP A N 1
ATOM 1685 C CA . TRP A 1 206 ? -4.454 8.085 14.641 1.00 94.25 206 TRP A CA 1
ATOM 1686 C C . TRP A 1 206 ? -4.034 7.226 15.833 1.00 94.25 206 TRP A C 1
ATOM 1688 O O . TRP A 1 206 ? -4.700 6.223 16.080 1.00 94.25 206 TRP A O 1
ATOM 1698 N N . LYS A 1 207 ? -3.039 7.654 16.628 1.00 96.00 207 LYS A N 1
ATOM 1699 C CA . LYS A 1 207 ? -2.728 7.025 17.926 1.00 96.00 207 LYS A CA 1
ATOM 1700 C C . LYS A 1 207 ? -3.946 7.043 18.853 1.00 96.00 207 LYS A C 1
ATOM 1702 O O . LYS A 1 207 ? -4.328 6.007 19.387 1.00 96.00 207 LYS A O 1
ATOM 1707 N N . ALA A 1 208 ? -4.623 8.190 18.966 1.00 95.12 208 ALA A N 1
ATOM 1708 C CA . ALA A 1 208 ? -5.840 8.334 19.762 1.00 95.12 208 ALA A CA 1
ATOM 1709 C C . ALA A 1 208 ? -6.933 7.344 19.326 1.00 95.12 208 ALA A C 1
ATOM 1711 O O . ALA A 1 208 ? -7.546 6.683 20.165 1.00 95.12 208 ALA A O 1
ATOM 1712 N N . LYS A 1 209 ? -7.141 7.184 18.012 1.00 94.94 209 LYS A N 1
ATOM 1713 C CA . LYS A 1 209 ? -8.099 6.210 17.464 1.00 94.94 209 LYS A CA 1
ATOM 1714 C C . LYS A 1 209 ? -7.693 4.765 17.726 1.00 94.94 209 LYS A C 1
ATOM 1716 O O . LYS A 1 209 ? -8.545 3.969 18.108 1.00 94.94 209 LYS A O 1
ATOM 1721 N N . ALA A 1 210 ? -6.414 4.433 17.561 1.00 96.62 210 ALA A N 1
ATOM 1722 C CA . ALA A 1 210 ? -5.894 3.104 17.861 1.00 96.62 210 ALA A CA 1
ATOM 1723 C C . ALA A 1 210 ? -6.151 2.731 19.329 1.00 96.62 210 ALA A C 1
ATOM 1725 O O . ALA A 1 210 ? -6.727 1.677 19.600 1.00 96.62 210 ALA A O 1
ATOM 1726 N N . TYR A 1 211 ? -5.831 3.633 20.264 1.00 97.00 211 TYR A N 1
ATOM 1727 C CA . TYR A 1 211 ? -6.128 3.445 21.684 1.00 97.00 211 TYR A CA 1
ATOM 1728 C C . TYR A 1 211 ? -7.628 3.362 21.964 1.00 97.00 211 TYR A C 1
ATOM 1730 O O . TYR A 1 211 ? -8.057 2.500 22.728 1.00 97.00 211 TYR A O 1
ATOM 1738 N N . GLN A 1 212 ? -8.453 4.191 21.317 1.00 95.31 212 GLN A N 1
ATOM 1739 C CA . GLN A 1 212 ? -9.903 4.087 21.454 1.00 95.31 212 GLN A CA 1
ATOM 1740 C C . GLN A 1 212 ? -10.396 2.693 21.041 1.00 95.31 212 GLN A C 1
ATOM 1742 O O . GLN A 1 212 ? -11.107 2.053 21.811 1.00 95.31 212 GLN A O 1
ATOM 1747 N N . TRP A 1 213 ? -10.014 2.197 19.862 1.00 96.31 213 TRP A N 1
ATOM 1748 C CA . TRP A 1 213 ? -10.453 0.884 19.382 1.00 96.31 213 TRP A CA 1
ATOM 1749 C C . TRP A 1 213 ? -9.905 -0.268 20.225 1.00 96.31 213 TRP A C 1
ATOM 1751 O O . TRP A 1 213 ? -10.636 -1.226 20.476 1.00 96.31 213 TRP A O 1
ATOM 1761 N N . ALA A 1 214 ? -8.668 -0.165 20.718 1.00 97.12 214 ALA A N 1
ATOM 1762 C CA . ALA A 1 214 ? -8.128 -1.109 21.694 1.00 97.12 214 ALA A CA 1
ATOM 1763 C C . ALA A 1 214 ? -9.000 -1.143 22.962 1.00 97.12 214 ALA A C 1
ATOM 1765 O O . ALA A 1 214 ? -9.422 -2.216 23.397 1.00 97.12 214 ALA A O 1
ATOM 1766 N N . GLY A 1 215 ? -9.357 0.030 23.495 1.00 95.88 215 GLY A N 1
ATOM 1767 C CA . GLY A 1 215 ? -10.262 0.164 24.636 1.00 95.88 215 GLY A CA 1
ATOM 1768 C C . GLY A 1 215 ? -11.646 -0.434 24.377 1.00 95.88 215 GLY A C 1
ATOM 1769 O O . GLY A 1 215 ? -12.184 -1.120 25.240 1.00 95.88 215 GLY A O 1
ATOM 1770 N N . GLU A 1 216 ? -12.217 -0.244 23.186 1.00 95.50 216 GLU A N 1
ATOM 1771 C CA . GLU A 1 216 ? -13.505 -0.841 22.803 1.00 95.50 216 GLU A CA 1
ATOM 1772 C C . GLU A 1 216 ? -13.434 -2.375 22.718 1.00 95.50 216 GLU A C 1
ATOM 1774 O O . GLU A 1 216 ? -14.327 -3.061 23.219 1.00 95.50 216 GLU A O 1
ATOM 1779 N N . VAL A 1 217 ? -12.364 -2.930 22.140 1.00 96.50 217 VAL A N 1
ATOM 1780 C CA . VAL A 1 217 ? -12.152 -4.386 22.066 1.00 96.50 217 VAL A CA 1
ATOM 1781 C C . VAL A 1 217 ? -12.030 -4.997 23.460 1.00 96.50 217 VAL A C 1
ATOM 1783 O O . VAL A 1 217 ? -12.718 -5.973 23.766 1.00 96.50 217 VAL A O 1
ATOM 1786 N N . VAL A 1 218 ? -11.200 -4.400 24.314 1.00 95.62 218 VAL A N 1
ATOM 1787 C CA . VAL A 1 218 ? -10.955 -4.856 25.688 1.00 95.62 218 VAL A CA 1
ATOM 1788 C C . VAL A 1 218 ? -12.208 -4.703 26.554 1.00 95.62 218 VAL A C 1
ATOM 1790 O O . VAL A 1 218 ? -12.575 -5.616 27.294 1.00 95.62 218 VAL A O 1
ATOM 1793 N N . LEU A 1 219 ? -12.956 -3.608 26.390 1.00 93.94 219 LEU A N 1
ATOM 1794 C CA . LEU A 1 219 ? -14.240 -3.426 27.065 1.00 93.94 219 LEU A CA 1
ATOM 1795 C C . LEU A 1 219 ? -15.236 -4.520 26.674 1.00 93.94 219 LEU A C 1
ATOM 1797 O O . LEU A 1 219 ? -15.945 -5.048 27.529 1.00 93.94 219 LEU A O 1
ATOM 1801 N N . SER A 1 220 ? -15.281 -4.894 25.395 1.00 94.38 220 SER A N 1
ATOM 1802 C CA . SER A 1 220 ? -16.159 -5.966 24.933 1.00 94.38 220 SER A CA 1
ATOM 1803 C C . SER A 1 220 ? -15.755 -7.350 25.466 1.00 94.38 220 SER A C 1
ATOM 1805 O O . SER A 1 220 ? -16.606 -8.243 25.500 1.00 94.38 220 SER A O 1
ATOM 1807 N N . ASN A 1 221 ? -14.509 -7.525 25.917 1.00 92.44 221 ASN A N 1
ATOM 1808 C CA . ASN A 1 221 ? -14.046 -8.710 26.647 1.00 92.44 221 ASN A CA 1
ATOM 1809 C C . ASN A 1 221 ? -14.396 -8.672 28.149 1.00 92.44 221 ASN A C 1
ATOM 1811 O O . ASN A 1 221 ? -14.018 -9.580 28.882 1.00 92.44 221 ASN A O 1
ATOM 1815 N N . ASN A 1 222 ? -15.173 -7.678 28.598 1.00 92.25 222 ASN A N 1
ATOM 1816 C CA . ASN A 1 222 ? -15.525 -7.431 30.000 1.00 92.25 222 ASN A CA 1
ATOM 1817 C C . ASN A 1 222 ? -14.320 -7.094 30.893 1.00 92.25 222 ASN A C 1
ATOM 1819 O O . ASN A 1 222 ? -14.309 -7.438 32.073 1.00 92.25 222 ASN A O 1
ATOM 1823 N N . GLU A 1 223 ? -13.337 -6.371 30.353 1.00 93.38 223 GLU A N 1
ATOM 1824 C CA . GLU A 1 223 ? -12.171 -5.878 31.096 1.00 93.38 223 GLU A CA 1
ATOM 1825 C C . GLU A 1 223 ? -12.229 -4.342 31.250 1.00 93.38 223 GLU A C 1
ATOM 1827 O O . GLU A 1 223 ? -11.500 -3.606 30.578 1.00 93.38 223 GLU A O 1
ATOM 1832 N N . PRO A 1 224 ? -13.127 -3.806 32.100 1.00 93.38 224 PRO A N 1
ATOM 1833 C CA . PRO A 1 224 ? -13.395 -2.369 32.168 1.00 93.38 224 PRO A CA 1
ATOM 1834 C C . PRO A 1 224 ? -12.203 -1.538 32.665 1.00 93.38 224 PRO A C 1
ATOM 1836 O O . PRO A 1 224 ? -12.057 -0.394 32.241 1.00 93.38 224 PRO A O 1
ATOM 1839 N N . GLU A 1 225 ? -11.347 -2.093 33.527 1.00 93.25 225 GLU A N 1
ATOM 1840 C CA . GLU A 1 225 ? -10.153 -1.404 34.043 1.00 93.25 225 GLU A CA 1
ATOM 1841 C C . GLU A 1 225 ? -9.086 -1.236 32.955 1.00 93.25 225 GLU A C 1
ATOM 1843 O O . GLU A 1 225 ? -8.612 -0.128 32.704 1.00 93.25 225 GLU A O 1
ATOM 1848 N N . SER A 1 226 ? -8.767 -2.315 32.236 1.00 94.00 226 SER A N 1
ATOM 1849 C CA . SER A 1 226 ? -7.862 -2.277 31.083 1.00 94.00 226 SER A CA 1
ATOM 1850 C C . SER A 1 226 ? -8.392 -1.342 29.989 1.00 94.00 226 SER A C 1
ATOM 1852 O O . SER A 1 226 ? -7.637 -0.553 29.420 1.00 94.00 226 SER A O 1
ATOM 1854 N N . ALA A 1 227 ? -9.703 -1.376 29.723 1.00 95.19 227 ALA A N 1
ATOM 1855 C CA . ALA A 1 227 ? -10.339 -0.478 28.763 1.00 95.19 227 ALA A CA 1
ATOM 1856 C C . ALA A 1 227 ? -10.243 0.996 29.182 1.00 95.19 227 ALA A C 1
ATOM 1858 O O . ALA A 1 227 ? -10.014 1.858 28.334 1.00 95.19 227 ALA A O 1
ATOM 1859 N N . LEU A 1 228 ? -10.396 1.293 30.478 1.00 95.69 228 LEU A N 1
ATOM 1860 C CA . LEU A 1 228 ? -10.255 2.647 31.009 1.00 95.69 228 LEU A CA 1
ATOM 1861 C C . LEU A 1 228 ? -8.861 3.215 30.716 1.00 95.69 228 LEU A C 1
ATOM 1863 O O . LEU A 1 228 ? -8.782 4.331 30.210 1.00 95.69 228 LEU A O 1
ATOM 1867 N N . ASN A 1 229 ? -7.797 2.437 30.938 1.00 96.44 229 ASN A N 1
ATOM 1868 C CA . ASN A 1 229 ? -6.424 2.866 30.646 1.00 96.44 229 ASN A CA 1
ATOM 1869 C C . ASN A 1 229 ? -6.250 3.263 29.171 1.00 96.44 229 ASN A C 1
ATOM 1871 O O . ASN A 1 229 ? -5.710 4.326 28.870 1.00 96.44 229 ASN A O 1
ATOM 1875 N N . TYR A 1 230 ? -6.765 2.450 28.245 1.00 96.88 230 TYR A N 1
ATOM 1876 C CA . TYR A 1 230 ? -6.721 2.766 26.817 1.00 96.88 230 TYR A CA 1
ATOM 1877 C C . TYR A 1 230 ? -7.533 4.017 26.463 1.00 96.88 230 TYR A C 1
ATOM 1879 O O . TYR A 1 230 ? -7.073 4.859 25.693 1.00 96.88 230 TYR A O 1
ATOM 1887 N N . PHE A 1 231 ? -8.727 4.190 27.036 1.00 96.69 231 PHE A N 1
ATOM 1888 C CA . PHE A 1 231 ? -9.516 5.398 26.793 1.00 96.69 231 PHE A CA 1
ATOM 1889 C C . PHE A 1 231 ? -8.874 6.658 27.380 1.00 96.69 231 PHE A C 1
ATOM 1891 O O . PHE A 1 231 ? -9.049 7.734 26.816 1.00 96.69 231 PHE A O 1
ATOM 1898 N N . GLU A 1 232 ? -8.133 6.555 28.481 1.00 96.00 232 GLU A N 1
ATOM 1899 C CA . GLU A 1 232 ? -7.368 7.673 29.036 1.00 96.00 232 GLU A CA 1
ATOM 1900 C C . GLU A 1 232 ? -6.200 8.057 28.121 1.00 96.00 232 GLU A C 1
ATOM 1902 O O . GLU A 1 232 ? -6.084 9.226 27.759 1.00 96.00 232 GLU A O 1
ATOM 1907 N N . GLN A 1 233 ? -5.435 7.079 27.624 1.00 96.06 233 GLN A N 1
ATOM 1908 C CA . GLN A 1 233 ? -4.396 7.318 26.612 1.00 96.06 233 GLN A CA 1
ATOM 1909 C C . GLN A 1 233 ? -4.968 7.954 25.336 1.00 96.06 233 GLN A C 1
ATOM 1911 O O . GLN A 1 233 ? -4.406 8.909 24.798 1.00 96.06 233 GLN A O 1
ATOM 1916 N N . ALA A 1 234 ? -6.122 7.470 24.868 1.00 95.38 234 ALA A N 1
ATOM 1917 C CA . ALA A 1 234 ? -6.821 8.068 23.737 1.00 95.38 234 ALA A CA 1
ATOM 1918 C C . ALA A 1 234 ? -7.234 9.521 24.023 1.00 95.38 234 ALA A C 1
ATOM 1920 O O . ALA A 1 234 ? -7.127 10.378 23.149 1.00 95.38 234 ALA A O 1
ATOM 1921 N N . LEU A 1 235 ? -7.704 9.812 25.240 1.00 95.19 235 LEU A N 1
ATOM 1922 C CA . LEU A 1 235 ? -8.193 11.133 25.632 1.00 95.19 235 LEU A CA 1
ATOM 1923 C C . LEU A 1 235 ? -7.085 12.190 25.664 1.00 95.19 235 LEU A C 1
ATOM 1925 O O . LEU A 1 235 ? -7.356 13.351 25.345 1.00 95.19 235 LEU A O 1
ATOM 1929 N N . ASP A 1 236 ? -5.877 11.791 26.053 1.00 94.56 236 ASP A N 1
ATOM 1930 C CA . ASP A 1 236 ? -4.709 12.672 26.114 1.00 94.56 236 ASP A CA 1
ATOM 1931 C C . ASP A 1 236 ? -4.251 13.124 24.719 1.00 94.56 236 ASP A C 1
ATOM 1933 O O . ASP A 1 236 ? -3.724 14.226 24.569 1.00 94.56 236 ASP A O 1
ATOM 1937 N N . LEU A 1 237 ? -4.522 12.308 23.696 1.00 93.50 237 LEU A N 1
ATOM 1938 C CA . LEU A 1 237 ? -4.130 12.543 22.303 1.00 93.50 237 LEU A CA 1
ATOM 1939 C C . LEU A 1 237 ? -5.284 13.032 21.408 1.00 93.50 237 LEU A C 1
ATOM 19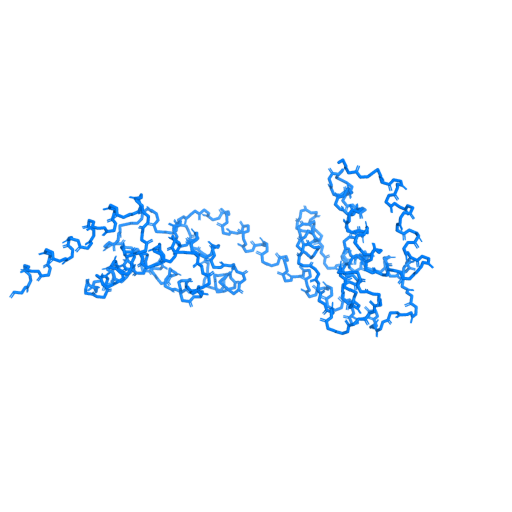41 O O . LEU A 1 237 ? -5.048 13.482 20.287 1.00 93.50 237 LEU A O 1
ATOM 1945 N N . ALA A 1 238 ? -6.535 12.934 21.868 1.00 88.81 238 ALA A N 1
ATOM 1946 C CA . ALA A 1 238 ? -7.713 13.232 21.058 1.00 88.81 238 ALA A CA 1
ATOM 1947 C C . ALA A 1 238 ? -7.834 14.722 20.691 1.00 88.81 238 ALA A C 1
ATOM 1949 O O . ALA A 1 238 ? -7.724 15.616 21.539 1.00 88.81 238 ALA A O 1
ATOM 1950 N N . ASP A 1 239 ? -8.173 14.976 19.425 1.00 87.62 239 ASP A N 1
ATOM 1951 C CA . ASP A 1 239 ? -8.583 16.296 18.951 1.00 87.62 239 ASP A CA 1
ATOM 1952 C C . ASP A 1 239 ? -9.982 16.680 19.477 1.00 87.62 239 ASP A C 1
ATOM 1954 O O . ASP A 1 239 ? -10.666 15.895 20.137 1.00 87.62 239 ASP A O 1
ATOM 1958 N N . LEU A 1 240 ? -10.413 17.923 19.238 1.00 79.81 240 LEU A N 1
ATOM 1959 C CA . LEU A 1 240 ? -11.680 18.439 19.775 1.00 79.81 240 LEU A CA 1
ATOM 1960 C C . LEU A 1 240 ? -12.903 17.596 19.377 1.00 79.81 240 LEU A C 1
ATOM 1962 O O . LEU A 1 240 ? -13.835 17.493 20.181 1.00 79.81 240 LEU A O 1
ATOM 1966 N N . ASP A 1 241 ? -12.884 16.996 18.187 1.00 75.50 241 ASP A N 1
ATOM 1967 C CA . ASP A 1 241 ? -14.011 16.251 17.630 1.00 75.50 241 ASP A CA 1
ATOM 1968 C C . ASP A 1 241 ? -14.130 14.867 18.286 1.00 75.50 241 ASP A C 1
ATOM 1970 O O . ASP A 1 241 ? -15.214 14.475 18.734 1.00 75.50 241 ASP A O 1
ATOM 1974 N N . ASP A 1 242 ? -13.011 14.153 18.438 1.00 78.25 242 ASP A N 1
ATOM 1975 C CA . ASP A 1 242 ? -13.000 12.802 19.011 1.00 78.25 242 ASP A CA 1
ATOM 1976 C C . ASP A 1 242 ? -13.062 12.829 20.560 1.00 78.25 242 ASP A C 1
ATOM 1978 O O . ASP A 1 242 ? -13.625 11.935 21.211 1.00 78.25 242 ASP A O 1
ATOM 1982 N N . ARG A 1 243 ? -12.580 13.913 21.188 1.00 87.50 243 ARG A N 1
ATOM 1983 C CA . ARG A 1 243 ? -12.453 14.047 22.652 1.00 87.50 243 ARG A CA 1
ATOM 1984 C C . ARG A 1 243 ? -13.773 13.934 23.406 1.00 87.50 243 ARG A C 1
ATOM 1986 O O . ARG A 1 243 ? -13.804 13.381 24.508 1.00 87.50 243 ARG A O 1
ATOM 1993 N N . ALA A 1 244 ? -14.872 14.453 22.858 1.00 87.56 244 ALA A N 1
ATOM 1994 C CA . ALA A 1 244 ? -16.175 14.402 23.525 1.00 87.56 244 ALA A CA 1
ATOM 1995 C C . ALA A 1 244 ? -16.678 12.958 23.696 1.00 87.56 244 ALA A C 1
ATOM 1997 O O . ALA A 1 244 ? -17.232 12.606 24.745 1.00 87.56 244 ALA A O 1
ATOM 1998 N N . THR A 1 245 ? -16.453 12.123 22.680 1.00 85.81 245 THR A N 1
ATOM 1999 C CA . THR A 1 245 ? -16.841 10.711 22.672 1.00 85.81 245 THR A CA 1
ATOM 2000 C C . THR A 1 245 ? -16.005 9.919 23.672 1.00 85.81 245 THR A C 1
ATOM 2002 O O . THR A 1 245 ? -16.573 9.260 24.548 1.00 85.81 245 THR A O 1
ATOM 2005 N N . VAL A 1 246 ? -14.676 10.060 23.622 1.00 88.94 246 VAL A N 1
ATOM 2006 C CA . VAL A 1 246 ? -13.754 9.361 24.533 1.00 88.94 246 VAL A CA 1
ATOM 2007 C C . VAL A 1 246 ? -14.002 9.770 25.990 1.00 88.94 246 VAL A C 1
ATOM 2009 O O . VAL A 1 246 ? -14.167 8.917 26.864 1.00 88.94 246 VAL A O 1
ATOM 2012 N N . LYS A 1 247 ? -14.166 11.072 26.265 1.00 91.19 247 LYS A N 1
ATOM 2013 C CA . LYS A 1 247 ? -14.437 11.588 27.619 1.00 91.19 247 LYS A CA 1
ATOM 2014 C C . LYS A 1 247 ? -15.713 11.007 28.226 1.00 91.19 247 LYS A C 1
ATOM 2016 O O . LYS A 1 247 ? -15.762 10.734 29.427 1.00 91.19 247 LYS A O 1
ATOM 2021 N N . ARG A 1 248 ? -16.758 10.811 27.414 1.00 89.44 248 ARG A N 1
ATOM 2022 C CA . ARG A 1 248 ? -18.009 10.187 27.868 1.00 89.44 248 ARG A CA 1
ATOM 2023 C C . ARG A 1 248 ? -17.775 8.744 28.316 1.00 89.44 248 ARG A C 1
ATOM 2025 O O . ARG A 1 248 ? -18.353 8.341 29.321 1.00 89.44 248 ARG A O 1
ATOM 2032 N N . ARG A 1 249 ? -16.931 7.989 27.605 1.00 89.56 249 ARG A N 1
ATOM 2033 C CA . ARG A 1 249 ? -16.593 6.601 27.955 1.00 89.56 249 ARG A CA 1
ATOM 2034 C C . ARG A 1 249 ? -15.766 6.504 29.226 1.00 89.56 249 ARG A C 1
ATOM 2036 O O . ARG A 1 249 ? -16.161 5.764 30.121 1.00 89.56 249 ARG A O 1
ATOM 2043 N N . VAL A 1 250 ? -14.726 7.326 29.357 1.00 92.69 250 VAL A N 1
ATOM 2044 C CA . VAL A 1 250 ? -13.935 7.434 30.597 1.00 92.69 250 VAL A CA 1
ATOM 2045 C C . VAL A 1 250 ? -14.846 7.708 31.796 1.00 92.69 250 VAL A C 1
ATOM 2047 O O . VAL A 1 250 ? -14.771 7.013 32.806 1.00 92.69 250 VAL A O 1
ATOM 2050 N N . LYS A 1 251 ? -15.768 8.676 31.675 1.00 92.00 251 LYS A N 1
ATOM 2051 C CA . LYS A 1 251 ? -16.720 8.988 32.750 1.00 92.00 251 LYS A CA 1
ATOM 2052 C C . LYS A 1 251 ? -17.608 7.790 33.106 1.00 92.00 251 LYS A C 1
ATOM 2054 O O . LYS A 1 251 ? -17.727 7.462 34.277 1.00 92.00 251 LYS A O 1
ATOM 2059 N N . GLN A 1 252 ? -18.206 7.133 32.111 1.00 89.19 252 GLN A N 1
ATOM 2060 C CA . GLN A 1 252 ? -19.088 5.980 32.337 1.00 89.19 252 GLN A CA 1
ATOM 2061 C C . GLN A 1 252 ? -18.385 4.831 33.066 1.00 89.19 252 GLN A C 1
ATOM 2063 O O . GLN A 1 252 ? -18.981 4.224 33.951 1.00 89.19 252 GLN A O 1
ATOM 2068 N N . LEU A 1 253 ? -17.131 4.542 32.710 1.00 90.00 253 LEU A N 1
ATOM 2069 C CA . LEU A 1 253 ? -16.357 3.482 33.356 1.00 90.00 253 LEU A CA 1
ATOM 2070 C C . LEU A 1 253 ? -15.971 3.846 34.790 1.00 90.00 253 LEU A C 1
ATOM 2072 O O . LEU A 1 253 ? -16.102 3.007 35.675 1.00 90.00 253 LEU A O 1
ATOM 2076 N N . ARG A 1 254 ? -15.572 5.099 35.043 1.00 90.56 254 ARG A N 1
ATOM 2077 C CA . ARG A 1 254 ? -15.280 5.577 36.403 1.00 90.56 254 ARG A CA 1
ATOM 2078 C C . ARG A 1 254 ? -16.517 5.538 37.301 1.00 90.56 254 ARG A C 1
ATOM 2080 O O . ARG A 1 254 ? -16.441 5.013 38.405 1.00 90.56 254 ARG A O 1
ATOM 2087 N N . ASP A 1 255 ? -17.655 6.029 36.813 1.00 88.06 255 ASP A N 1
ATOM 2088 C CA . ASP A 1 255 ? -18.918 6.010 37.562 1.00 88.06 255 ASP A CA 1
ATOM 2089 C C . ASP A 1 255 ? -19.369 4.559 37.846 1.00 88.06 255 ASP A C 1
ATOM 2091 O O . ASP A 1 255 ? -19.846 4.251 38.937 1.00 88.06 255 ASP A O 1
ATOM 2095 N N . GLY A 1 256 ? -19.165 3.640 36.893 1.00 78.56 256 GLY A N 1
ATOM 2096 C CA . GLY A 1 256 ? -19.441 2.210 37.071 1.00 78.56 256 GLY A CA 1
ATOM 2097 C C . GLY A 1 256 ? -18.518 1.520 38.082 1.00 78.56 256 GLY A C 1
ATOM 2098 O O . GLY A 1 256 ? -18.992 0.717 38.882 1.00 78.56 256 GLY A O 1
ATOM 2099 N N . ALA A 1 257 ? -17.226 1.861 38.094 1.00 69.44 257 ALA A N 1
ATOM 2100 C CA . ALA A 1 257 ? -16.256 1.324 39.051 1.00 69.44 257 ALA A CA 1
ATOM 2101 C C . ALA A 1 257 ? -16.560 1.762 40.499 1.00 69.44 257 ALA A C 1
ATOM 2103 O O . ALA A 1 257 ? -16.456 0.960 41.426 1.00 69.44 257 ALA A O 1
ATOM 2104 N N . VAL A 1 258 ? -17.019 3.006 40.687 1.00 60.31 258 VAL A N 1
ATOM 2105 C CA . VAL A 1 258 ? -17.409 3.559 42.001 1.00 60.31 258 VAL A CA 1
ATOM 2106 C C . VAL A 1 258 ? -18.642 2.865 42.596 1.00 60.31 258 VAL A C 1
ATOM 2108 O O . VAL A 1 258 ? -18.797 2.843 43.811 1.00 60.31 258 VAL A O 1
ATOM 2111 N N . HIS A 1 259 ? -19.517 2.285 41.772 1.00 52.31 259 HIS A N 1
ATOM 2112 C CA . HIS A 1 259 ? -20.719 1.579 42.235 1.00 52.31 259 HIS A CA 1
ATOM 2113 C C . HIS A 1 259 ? -20.539 0.064 42.411 1.00 52.31 259 HIS A C 1
ATOM 2115 O O . HIS A 1 259 ? -21.448 -0.593 42.916 1.00 52.31 259 HIS A O 1
ATOM 2121 N N . ALA A 1 260 ? -19.399 -0.487 41.988 1.00 53.81 260 ALA A N 1
ATOM 2122 C CA . ALA A 1 260 ? -19.050 -1.898 42.159 1.00 53.81 260 ALA A CA 1
ATOM 2123 C C . ALA A 1 260 ? -18.126 -2.159 43.369 1.00 53.81 260 ALA A C 1
ATOM 2125 O O . ALA A 1 260 ? -17.897 -3.322 43.704 1.00 53.81 260 ALA A O 1
ATOM 2126 N N . SER A 1 261 ? -17.605 -1.093 43.992 1.00 45.38 261 SER A N 1
ATOM 2127 C CA . SER A 1 261 ? -16.767 -1.112 45.205 1.00 45.38 261 SER A CA 1
ATOM 2128 C C . SER A 1 261 ? -17.604 -0.898 46.464 1.00 45.38 261 SER A C 1
ATOM 2130 O O . SER A 1 261 ? -17.264 -1.508 47.500 1.00 45.38 261 SER A O 1
#

Foldseek 3Di:
DQDDLVVLVVQLVVCVVVQQLLSNLVSLQSNLVVCVVVVVLLSNLLSLLLSQLSQLLAHDNPRDGAHDPVRNDGDPVSLLVNLVSCVVVVHDLVNVVVSLVVSCVVDPDPRRPDDSVVSSVVSSVSSVLSNLQVVLVVVLVVQFLQDDDPPVSLVSNLVRDALVRLLVSLCSNPVPPDLQARDPVSLVSNVVSLVSHPLVPDALQSVLSSLQSVLSSCVNVVNLVSSLVSLVSSLVSHDPVCNVVSVVSNVVSVVVVVVVD

Sequence (261 aa):
MADPPTDLSKRAKQHWANEQWGEYRNTRYEMAEHARQNRDWEQALRLYVEVLLFDLQGVSGCGEDGFSSAHQREAPSAARELARLFLHQRLDGEALKSVFGRVTDDFWVGAFPRSRNDVWDDLQSVVREYMNGLRLRNRVESLGPNRLLPANEADAYAERADDYELLRRIGMLLENESPTRIPEDKRRRTHDYLSAVDIEQIGDRWKAKAYQWAGEVVLSNNEPESALNYFEQALDLADLDDRATVKRRVKQLRDGAVHAS

Radius of gyration: 24.76 Å; Cα contacts (8 Å, |Δi|>4): 299; chains: 1; bounding box: 49×38×75 Å

Secondary structure (DSSP, 8-state):
-PPPHHHHHHHHHHHHHTT-HHHHHHHHHHHHHHHHHTT-HHHHHHHHHHHHHHHHHTB-TTS--SB-GGG-S--HHHHHHHHHHHHHHT--HHHHHHHHHHHHHHH--TT-SS-HHHHHHHHHHHHHHHHHHHHHHHHHHHH-TT-PPPHHHHHHHHTTS-HHHHHHHHHHHHTTS-TTS--HHHHHHHHHHHHHS-TTSS-HHHHHHHHHHHHHHHHHTT-HHHHHHHHHHHHHH--HHHHHHHHHHHHHHHHHHHHH-

Mean predicted aligned error: 6.64 Å

Solvent-accessible surface area (backbone atoms only — not comparable to full-atom values): 13957 Å² total; per-residue (Å²): 132,83,81,56,72,74,55,49,56,50,50,32,53,51,25,55,77,67,59,32,48,10,58,20,40,50,41,37,43,54,50,18,52,53,26,46,76,71,65,37,55,68,60,15,50,52,29,32,52,51,33,42,51,43,14,50,46,4,29,33,82,81,67,47,77,49,70,36,83,92,34,49,45,69,52,68,67,51,42,45,51,46,19,49,49,33,64,74,71,68,55,52,74,64,56,52,49,56,48,48,48,54,51,46,73,75,65,69,55,92,83,56,84,58,56,74,64,63,49,46,55,50,51,54,49,52,34,50,52,41,33,51,55,50,51,48,52,52,47,51,62,73,57,38,56,79,51,81,69,58,71,73,60,40,55,60,39,55,78,69,48,54,56,67,58,41,52,52,49,41,50,40,53,44,72,88,46,50,51,74,64,51,55,67,72,56,40,53,50,39,51,56,43,56,72,66,38,62,64,85,83,49,58,54,65,55,37,15,48,51,27,37,52,51,13,31,44,37,30,38,72,72,35,60,69,66,13,43,55,27,25,50,58,11,44,79,40,36,50,83,79,56,29,62,60,38,50,51,51,43,49,52,51,52,59,50,53,68,74,76,111

Nearest PDB structures (foldseek):
  8amz-assembly1_Q  TM=4.202E-01  e=7.290E-01  Spinacia oleracea
  3gw4-assembly1_A  TM=3.007E-01  e=2.540E-01  Deinococcus radiodurans R1 = ATCC 13939 = DSM 20539
  8rtc-assembly1_A  TM=2.948E-01  e=4.699E-01  Bacillus phage phi3T
  8rte-assembly1_B  TM=3.176E-01  e=1.131E+00  Bacillus phage phi105
  5vat-assembly2_B  TM=3.041E-01  e=3.392E+00  Haemophilus influenzae Rd KW20